Protein AF-A0A2V6SBT0-F1 (afdb_monomer_lite)

pLDDT: mean 94.77, std 6.68, range [43.19, 98.88]

Structure (mmCIF, N/CA/C/O backbone):
data_AF-A0A2V6SBT0-F1
#
_entry.id   AF-A0A2V6SBT0-F1
#
loop_
_atom_site.group_PDB
_atom_site.id
_atom_site.type_symbol
_atom_site.label_atom_id
_atom_site.label_alt_id
_atom_site.label_comp_id
_atom_site.label_asym_id
_atom_site.label_entity_id
_atom_site.label_seq_id
_atom_site.pdbx_PDB_ins_code
_atom_site.Cartn_x
_atom_site.Cartn_y
_atom_site.Cartn_z
_atom_site.occupancy
_atom_site.B_iso_or_equiv
_atom_site.auth_seq_id
_atom_site.auth_comp_id
_atom_site.auth_asym_id
_atom_site.auth_atom_id
_atom_site.pdbx_PDB_model_num
ATOM 1 N N . MET A 1 1 ? -19.010 -22.760 -4.864 1.00 43.19 1 MET A N 1
ATOM 2 C CA . MET A 1 1 ? -19.568 -21.396 -4.758 1.00 43.19 1 MET A CA 1
ATOM 3 C C . MET A 1 1 ? -18.761 -20.687 -3.692 1.00 43.19 1 MET A C 1
ATOM 5 O O . MET A 1 1 ? -18.845 -21.101 -2.544 1.00 43.19 1 MET A O 1
ATOM 9 N N . SER A 1 2 ? -17.907 -19.737 -4.076 1.00 51.69 2 SER A N 1
ATOM 10 C CA . SER A 1 2 ? -17.177 -18.918 -3.102 1.00 51.69 2 SER A CA 1
ATOM 11 C C . SER A 1 2 ? -18.203 -18.132 -2.286 1.00 51.69 2 SER A C 1
ATOM 13 O O . SER A 1 2 ? -19.073 -17.470 -2.852 1.00 51.69 2 SER A O 1
ATOM 15 N N . THR A 1 3 ? -18.186 -18.293 -0.968 1.00 64.69 3 THR A N 1
ATOM 16 C CA . THR A 1 3 ? -19.027 -17.513 -0.061 1.00 64.69 3 THR A CA 1
ATOM 17 C C . THR A 1 3 ? -18.569 -16.064 -0.119 1.00 64.69 3 THR A C 1
ATOM 19 O O . THR A 1 3 ? -17.406 -15.788 0.161 1.00 64.69 3 THR A O 1
ATOM 22 N N . ALA A 1 4 ? -19.469 -15.148 -0.485 1.00 82.62 4 ALA A N 1
ATOM 23 C CA . ALA A 1 4 ? -19.164 -13.723 -0.552 1.00 82.62 4 ALA A CA 1
ATOM 24 C C . ALA A 1 4 ? -18.518 -13.243 0.758 1.00 82.62 4 ALA A C 1
ATOM 26 O O . ALA A 1 4 ? -19.099 -13.403 1.837 1.00 82.62 4 ALA A O 1
ATOM 27 N N . GLY A 1 5 ? -17.339 -12.632 0.652 1.00 86.62 5 GLY A N 1
ATOM 28 C CA . GLY A 1 5 ? -16.583 -12.105 1.778 1.00 86.62 5 GLY A CA 1
ATOM 29 C C . GLY A 1 5 ? -17.337 -11.007 2.537 1.00 86.62 5 GLY A C 1
ATOM 30 O O . GLY A 1 5 ? -18.391 -10.524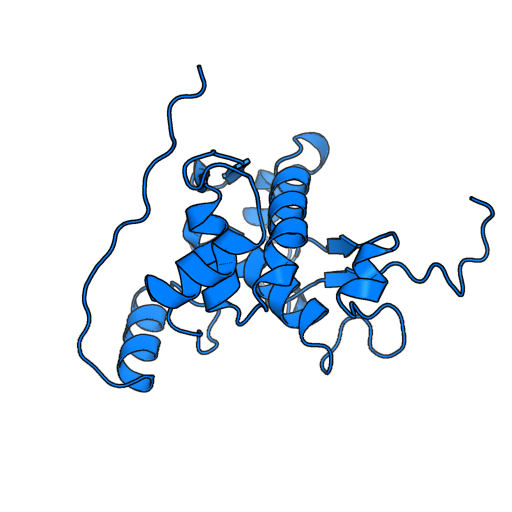 2.101 1.00 86.62 5 GLY A O 1
ATOM 31 N N . PRO A 1 6 ? -16.842 -10.604 3.710 1.00 89.00 6 PRO A N 1
ATOM 32 C CA . PRO A 1 6 ? -17.487 -9.617 4.558 1.00 89.00 6 PRO A CA 1
ATOM 33 C C . PRO A 1 6 ? -17.438 -8.230 3.918 1.00 89.00 6 PRO A C 1
ATOM 35 O O . PRO A 1 6 ? -16.379 -7.756 3.508 1.00 89.00 6 PRO A O 1
ATOM 38 N N . ALA A 1 7 ? -18.581 -7.546 3.923 1.00 89.75 7 ALA A N 1
ATOM 39 C CA . ALA A 1 7 ? -18.643 -6.138 3.550 1.00 89.75 7 ALA A CA 1
ATOM 40 C C . ALA A 1 7 ? -17.803 -5.274 4.508 1.00 89.75 7 ALA A C 1
ATOM 42 O O . ALA A 1 7 ? -17.621 -5.601 5.694 1.00 89.75 7 ALA A O 1
ATOM 43 N N . ALA A 1 8 ? -17.294 -4.155 4.004 1.00 91.50 8 ALA A N 1
ATOM 44 C CA . ALA A 1 8 ? -16.695 -3.129 4.837 1.00 91.50 8 ALA A CA 1
ATOM 45 C C . ALA A 1 8 ? -17.749 -2.499 5.764 1.00 91.50 8 ALA A C 1
ATOM 47 O O . ALA A 1 8 ? -18.909 -2.305 5.404 1.00 91.50 8 ALA A O 1
ATOM 48 N N . LYS A 1 9 ? -17.346 -2.176 6.998 1.00 91.62 9 LYS A N 1
ATOM 49 C CA . LYS A 1 9 ? -18.221 -1.451 7.926 1.00 91.62 9 LYS A CA 1
ATOM 50 C C . LYS A 1 9 ? -18.257 0.016 7.521 1.00 91.62 9 LYS A C 1
ATOM 52 O O . LYS A 1 9 ? -17.216 0.669 7.523 1.00 91.62 9 LYS A O 1
ATOM 57 N N . THR A 1 10 ? -19.446 0.536 7.252 1.00 92.06 10 THR A N 1
ATOM 58 C CA . THR A 1 10 ? -19.658 1.959 6.992 1.00 92.06 10 THR A CA 1
ATOM 59 C C . THR A 1 10 ? -20.005 2.692 8.284 1.00 92.06 10 THR A C 1
ATOM 61 O O . THR A 1 10 ? -20.584 2.134 9.220 1.00 92.06 10 THR A O 1
ATOM 64 N N . PHE A 1 11 ? -19.617 3.959 8.364 1.00 92.06 11 PHE A N 1
ATOM 65 C CA . PHE A 1 11 ? -20.027 4.857 9.435 1.00 92.06 11 PHE A CA 1
ATOM 66 C C . PHE A 1 11 ? -20.095 6.280 8.893 1.00 92.06 11 PHE A C 1
ATOM 68 O O . PHE A 1 11 ? -19.333 6.654 8.003 1.00 92.06 11 PHE A O 1
ATOM 75 N N . ARG A 1 12 ? -21.006 7.083 9.442 1.00 91.31 12 ARG A N 1
ATOM 76 C CA . ARG A 1 12 ? -21.129 8.496 9.093 1.00 91.31 12 ARG A CA 1
ATOM 77 C C . ARG A 1 12 ? -20.314 9.333 10.067 1.00 91.31 12 ARG A C 1
ATOM 79 O O . ARG A 1 12 ? -20.405 9.139 11.278 1.00 91.31 12 ARG A O 1
ATOM 86 N N . LEU A 1 13 ? -19.546 10.269 9.529 1.00 88.31 13 LEU A N 1
ATOM 87 C CA . LEU A 1 13 ? -18.867 11.294 10.303 1.00 88.31 13 LEU A CA 1
ATOM 88 C C . LEU A 1 13 ? -19.146 12.642 9.652 1.00 88.31 13 LEU A C 1
ATOM 90 O O . LEU A 1 13 ? -18.791 12.850 8.494 1.00 88.31 13 LEU A O 1
ATOM 94 N N . ASP A 1 14 ? -19.757 13.551 10.401 1.00 86.19 14 ASP A N 1
ATOM 95 C CA . ASP A 1 14 ? -19.891 14.939 9.983 1.00 86.19 14 ASP A CA 1
ATOM 96 C C . ASP A 1 14 ? -18.669 15.713 10.512 1.00 86.19 14 ASP A C 1
ATOM 98 O O . ASP A 1 14 ? -18.333 15.639 11.696 1.00 86.19 14 ASP A O 1
ATOM 102 N N . GLY A 1 15 ? -17.951 16.422 9.640 1.00 86.81 15 GLY A N 1
ATOM 103 C CA . GLY A 1 15 ? -16.745 17.148 10.033 1.00 86.81 15 GLY A CA 1
ATOM 104 C C . GLY A 1 15 ? -15.916 17.640 8.853 1.00 86.81 15 GLY A C 1
ATOM 105 O O . GLY A 1 15 ? -16.169 17.301 7.699 1.00 86.81 15 GLY A O 1
ATOM 106 N N . SER A 1 16 ? -14.905 18.458 9.144 1.00 94.75 16 SER A N 1
ATOM 107 C CA . SER A 1 16 ? -13.940 18.901 8.136 1.00 94.75 16 SER A CA 1
ATOM 108 C C . SER A 1 16 ? -12.983 17.770 7.740 1.00 94.75 16 SER A C 1
ATOM 110 O O . SER A 1 16 ? -12.810 16.794 8.473 1.00 94.75 16 SER A O 1
ATOM 112 N N . TYR A 1 17 ? -12.278 17.939 6.618 1.00 94.31 17 TYR A N 1
ATOM 113 C CA . TYR A 1 17 ? -11.185 17.048 6.206 1.00 94.31 17 TYR A CA 1
ATOM 114 C C . TYR A 1 17 ? -10.173 16.788 7.338 1.00 94.31 17 TYR A C 1
ATOM 116 O O . TYR A 1 17 ? -9.739 15.655 7.552 1.00 94.31 17 TYR A O 1
ATOM 124 N N . THR A 1 18 ? -9.842 17.827 8.111 1.00 96.12 18 THR A N 1
ATOM 125 C CA . THR A 1 18 ? -8.946 17.733 9.270 1.00 96.12 18 THR A CA 1
ATOM 126 C C . THR A 1 18 ? -9.538 16.876 10.388 1.00 96.12 18 THR A C 1
ATOM 128 O O . THR A 1 18 ? -8.819 16.078 10.98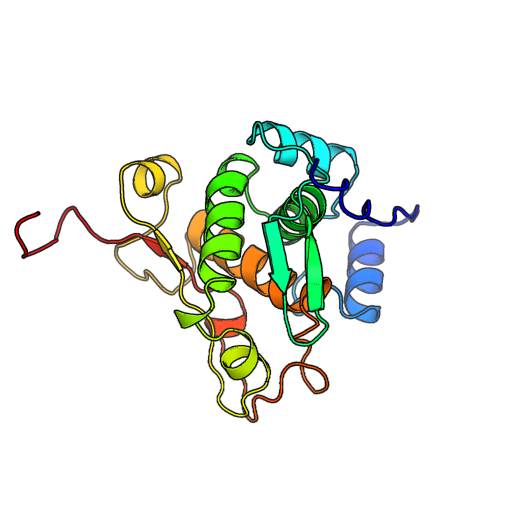4 1.00 96.12 18 THR A O 1
ATOM 131 N N . ALA A 1 19 ? -10.841 17.001 10.667 1.00 95.69 19 ALA A N 1
ATOM 132 C CA . ALA A 1 19 ? -11.512 16.199 11.691 1.00 95.69 19 ALA A CA 1
ATOM 133 C C . ALA A 1 19 ? -11.566 14.710 11.308 1.00 95.69 19 ALA A C 1
ATOM 135 O O . ALA A 1 19 ? -11.289 13.856 12.149 1.00 95.69 19 ALA A O 1
ATOM 136 N N . ILE A 1 20 ? -11.842 14.403 10.034 1.00 95.38 20 ILE A N 1
ATOM 137 C CA . ILE A 1 20 ? -11.797 13.028 9.510 1.00 95.38 20 ILE A CA 1
ATOM 138 C C . ILE A 1 20 ? -10.392 12.444 9.689 1.00 95.38 20 ILE A C 1
ATOM 140 O O . ILE A 1 20 ? -10.235 11.359 10.244 1.00 95.38 20 ILE A O 1
ATOM 144 N N . ASN A 1 21 ? -9.361 13.180 9.269 1.00 97.12 21 ASN A N 1
ATOM 145 C CA . ASN A 1 21 ? -7.979 12.723 9.379 1.00 97.12 21 ASN A CA 1
ATOM 146 C C . ASN A 1 21 ? -7.541 12.501 10.829 1.00 97.12 21 ASN A C 1
ATOM 148 O O . ASN A 1 21 ? -6.915 11.484 11.118 1.00 97.12 21 ASN A O 1
ATOM 152 N N . ARG A 1 22 ? -7.919 13.399 11.748 1.00 96.44 22 ARG A N 1
ATOM 153 C CA . ARG A 1 22 ? -7.669 13.216 13.182 1.00 96.44 22 ARG A CA 1
ATOM 154 C C . ARG A 1 22 ? -8.290 11.912 13.688 1.00 96.44 22 ARG A C 1
ATOM 156 O O . ARG A 1 22 ? -7.587 11.129 14.313 1.00 96.44 22 ARG A O 1
ATOM 163 N N . LEU A 1 23 ? -9.559 11.641 13.370 1.00 95.75 23 LEU A N 1
ATOM 164 C CA . LEU A 1 23 ? -10.221 10.404 13.798 1.00 95.75 23 LEU A CA 1
ATOM 165 C C . LEU A 1 23 ? -9.500 9.153 13.273 1.00 95.75 23 LEU A C 1
ATOM 167 O O . LEU A 1 23 ? -9.307 8.191 14.012 1.00 95.75 23 LEU A O 1
ATOM 171 N N . TYR A 1 24 ? -9.123 9.145 11.993 1.00 96.12 24 TYR A N 1
ATOM 172 C CA . TYR A 1 24 ? -8.439 7.999 11.390 1.00 96.12 24 TYR A CA 1
ATOM 173 C C . TYR A 1 24 ? -7.055 7.769 12.012 1.00 96.12 24 TYR A C 1
ATOM 175 O O . TYR A 1 24 ? -6.683 6.621 12.246 1.00 96.12 24 TYR A O 1
ATOM 183 N N . GLN A 1 25 ? -6.324 8.840 12.333 1.00 96.31 25 GLN A N 1
ATOM 184 C CA . GLN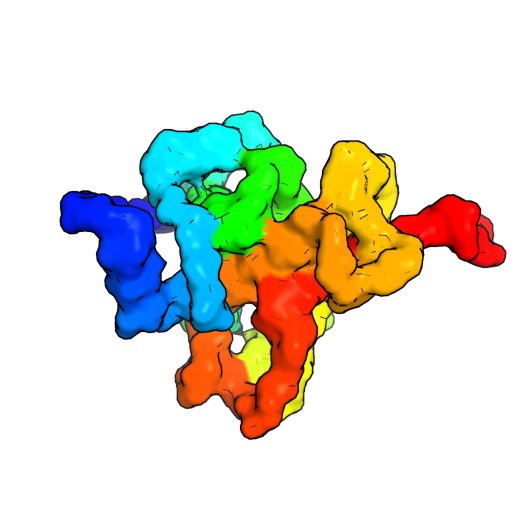 A 1 25 ? -5.053 8.755 13.056 1.00 96.31 25 GLN A CA 1
ATOM 185 C C . GLN A 1 25 ? -5.245 8.214 14.478 1.00 96.31 25 GLN A C 1
ATOM 187 O O . GLN A 1 25 ? -4.552 7.280 14.869 1.00 96.31 25 GLN A O 1
ATOM 192 N N . GLU A 1 26 ? -6.220 8.735 15.231 1.00 95.69 26 GLU A N 1
ATOM 193 C CA . GLU A 1 26 ? -6.538 8.279 16.595 1.00 95.69 26 GLU A CA 1
ATOM 194 C C . GLU A 1 26 ? -6.940 6.797 16.641 1.00 95.69 26 GLU A C 1
ATOM 196 O O . GLU A 1 26 ? -6.658 6.103 17.616 1.00 95.69 26 GLU A O 1
ATOM 201 N N . ARG A 1 27 ? -7.563 6.286 15.572 1.00 94.12 27 ARG A N 1
ATOM 202 C CA . ARG A 1 27 ? -7.908 4.863 15.429 1.00 94.12 27 ARG A CA 1
ATOM 203 C C . ARG A 1 27 ? -6.769 3.988 14.902 1.00 94.12 27 ARG A C 1
ATOM 205 O O . ARG A 1 27 ? -6.948 2.775 14.808 1.00 94.12 27 ARG A O 1
ATOM 212 N N . GLY A 1 28 ? -5.623 4.575 14.559 1.00 94.88 28 GLY A N 1
ATOM 213 C CA . GLY A 1 28 ? -4.482 3.856 13.995 1.00 94.88 28 GLY A CA 1
ATOM 214 C C . GLY A 1 28 ? -4.733 3.326 12.581 1.00 94.88 28 GLY A C 1
ATOM 215 O O . GLY A 1 28 ? -4.144 2.323 12.197 1.00 94.88 28 GLY A O 1
ATOM 216 N N . TRP A 1 29 ? -5.624 3.962 11.815 1.00 96.06 29 TRP A N 1
ATOM 217 C CA . TRP A 1 29 ? -5.982 3.551 10.449 1.00 96.06 29 TRP A CA 1
ATOM 218 C C . TRP A 1 29 ? -5.154 4.241 9.364 1.00 96.06 29 TRP A C 1
ATOM 220 O O . TRP A 1 29 ? -5.441 4.106 8.173 1.00 96.06 29 TRP A O 1
ATOM 230 N N . THR A 1 30 ? -4.141 5.008 9.763 1.00 96.44 30 THR A N 1
ATOM 231 C CA . THR A 1 30 ? -3.214 5.673 8.849 1.00 96.44 30 THR A CA 1
ATOM 232 C C . THR A 1 30 ? -1.776 5.321 9.196 1.00 96.44 30 THR A C 1
ATOM 234 O O . THR A 1 30 ? -1.451 4.893 10.301 1.00 96.44 30 THR A O 1
ATOM 237 N N . ASP A 1 31 ? -0.903 5.557 8.234 1.00 95.00 31 ASP A N 1
ATOM 238 C CA . ASP A 1 31 ? 0.552 5.450 8.296 1.00 95.00 31 ASP A CA 1
ATOM 239 C C . ASP A 1 31 ? 1.219 6.711 8.883 1.00 95.00 31 ASP A C 1
ATOM 241 O O . ASP A 1 31 ? 2.388 6.986 8.626 1.00 95.00 31 ASP A O 1
ATOM 245 N N . GLY A 1 32 ? 0.470 7.515 9.644 1.00 95.00 32 GLY A N 1
ATOM 246 C CA . GLY A 1 32 ? 0.914 8.812 10.166 1.00 95.00 32 GLY A CA 1
ATOM 247 C C . GLY A 1 32 ? 0.751 9.975 9.180 1.00 95.00 32 GLY A C 1
ATOM 248 O O . GLY A 1 32 ? 0.806 11.133 9.590 1.00 95.00 32 GLY A O 1
ATOM 249 N N . LEU A 1 33 ? 0.475 9.697 7.903 1.00 96.38 33 LEU A N 1
ATOM 250 C CA . LEU A 1 33 ? 0.133 10.710 6.907 1.00 96.38 33 LEU A CA 1
ATOM 251 C C . LEU A 1 33 ? -1.389 10.946 6.844 1.00 96.38 33 LEU A C 1
ATOM 253 O O . LEU A 1 33 ? -2.176 10.076 7.239 1.00 96.38 33 LEU A O 1
ATOM 257 N N . PRO A 1 34 ? -1.838 12.103 6.319 1.00 97.88 34 PRO A N 1
ATOM 258 C CA . PRO A 1 34 ? -3.235 12.298 5.962 1.00 97.88 34 PRO A CA 1
ATOM 259 C C . PRO A 1 34 ? -3.694 11.303 4.891 1.00 97.88 34 PRO A C 1
ATOM 261 O O . PRO A 1 34 ? -2.927 10.913 4.006 1.00 97.88 34 PRO A O 1
ATOM 264 N N . ILE A 1 35 ? -4.959 10.919 4.950 1.00 98.12 35 ILE A N 1
ATOM 265 C CA . ILE A 1 35 ? -5.631 10.075 3.967 1.00 98.12 35 ILE A CA 1
ATOM 266 C C . ILE A 1 35 ? -6.586 10.897 3.104 1.00 98.12 35 ILE A C 1
ATOM 268 O O . ILE A 1 35 ? -7.121 11.922 3.538 1.00 98.12 35 ILE A O 1
ATOM 272 N N . VAL A 1 36 ? -6.869 10.391 1.905 1.00 98.00 36 VAL A N 1
ATOM 273 C CA . VAL A 1 36 ? -8.087 10.776 1.185 1.00 98.00 36 VAL A CA 1
ATOM 274 C C . VAL A 1 36 ? -9.253 9.996 1.808 1.00 98.00 36 VAL A C 1
ATOM 276 O O . VAL A 1 36 ? -9.184 8.768 1.860 1.00 98.00 36 VAL A O 1
ATOM 279 N N . PRO A 1 37 ? -10.311 10.655 2.319 1.00 97.00 37 PRO A N 1
ATOM 280 C CA . PRO A 1 37 ? -11.438 9.959 2.931 1.00 97.00 37 PRO A CA 1
ATOM 281 C C . PRO A 1 37 ? -12.054 8.922 1.977 1.00 97.00 37 PRO A C 1
ATOM 283 O O . PRO A 1 37 ? -12.460 9.299 0.875 1.00 97.00 37 PRO A O 1
ATOM 286 N N . PRO A 1 38 ? -12.158 7.640 2.376 1.00 97.19 38 PRO A N 1
ATOM 287 C CA . PRO A 1 38 ? -12.742 6.596 1.542 1.00 97.19 38 PRO A CA 1
ATOM 288 C C . PRO A 1 38 ? -14.271 6.674 1.591 1.00 97.19 38 PRO A C 1
ATOM 290 O O . PRO A 1 38 ? -14.931 5.864 2.236 1.00 97.19 38 PRO A O 1
ATOM 293 N N . THR A 1 39 ? -14.841 7.702 0.962 1.00 96.88 39 THR A N 1
ATOM 294 C CA . THR A 1 39 ? -16.296 7.849 0.836 1.00 96.88 39 THR A CA 1
ATOM 295 C C . THR A 1 39 ? -16.871 6.777 -0.088 1.00 96.88 39 THR A C 1
ATOM 297 O O . THR A 1 39 ? -16.185 6.292 -0.988 1.00 96.88 39 THR A O 1
ATOM 300 N N . ASP A 1 40 ? -18.158 6.463 0.070 1.00 96.19 40 ASP A N 1
ATOM 301 C CA . ASP A 1 40 ? -18.862 5.502 -0.792 1.00 96.19 40 ASP A CA 1
ATOM 302 C C . ASP A 1 40 ? -18.759 5.861 -2.283 1.00 96.19 40 ASP A C 1
ATOM 304 O O . ASP A 1 40 ? -18.756 4.993 -3.149 1.00 96.19 40 ASP A O 1
ATOM 308 N N . GLU A 1 41 ? -18.692 7.150 -2.615 1.00 97.44 41 GLU A N 1
ATOM 309 C CA . GLU A 1 41 ? -18.477 7.613 -3.986 1.00 97.44 41 GLU A CA 1
ATOM 310 C C . GLU A 1 41 ? -17.055 7.320 -4.473 1.00 97.44 41 GLU A C 1
ATOM 312 O O . GLU A 1 41 ? -16.895 6.685 -5.511 1.00 97.44 41 GLU A O 1
ATOM 317 N N . ALA A 1 42 ? -16.030 7.701 -3.706 1.00 98.19 42 ALA A N 1
ATOM 318 C CA . ALA A 1 42 ? -14.638 7.480 -4.094 1.00 98.19 42 ALA A CA 1
ATOM 319 C C . ALA A 1 42 ? -14.300 5.984 -4.213 1.00 98.19 42 ALA A C 1
ATOM 321 O O . ALA A 1 42 ? -13.597 5.575 -5.137 1.00 98.19 42 ALA A O 1
ATOM 322 N N . VAL A 1 43 ? -14.833 5.157 -3.308 1.00 98.56 43 VAL A N 1
ATOM 323 C CA . VAL A 1 43 ? -14.658 3.699 -3.351 1.00 98.56 43 VAL A CA 1
ATOM 324 C C . VAL A 1 43 ? -15.374 3.105 -4.563 1.00 98.56 43 VAL A C 1
ATOM 326 O O . VAL A 1 43 ? -14.776 2.295 -5.266 1.00 98.56 43 VAL A O 1
ATOM 329 N N . ARG A 1 44 ? -16.608 3.534 -4.869 1.00 98.25 44 ARG A N 1
ATOM 330 C CA . ARG A 1 44 ? -17.316 3.084 -6.080 1.00 98.25 44 ARG A CA 1
ATOM 331 C C . ARG A 1 44 ? -16.571 3.457 -7.356 1.00 98.25 44 ARG A C 1
ATOM 333 O O . ARG A 1 44 ? -16.447 2.605 -8.226 1.00 98.25 44 ARG A O 1
ATOM 340 N N . GLU A 1 45 ? -16.046 4.676 -7.464 1.00 98.56 45 GLU A N 1
ATOM 341 C CA . GLU A 1 45 ? -15.241 5.077 -8.626 1.00 98.56 45 GLU A CA 1
ATOM 342 C C . GLU A 1 45 ? -13.967 4.238 -8.760 1.00 98.56 45 GLU A C 1
ATOM 344 O O . GLU A 1 45 ? -13.614 3.828 -9.863 1.00 98.56 45 GLU A O 1
ATOM 349 N N . CYS A 1 46 ? -13.309 3.916 -7.643 1.00 98.62 46 CYS A N 1
ATOM 350 C CA . CYS A 1 46 ? -12.161 3.014 -7.642 1.00 98.62 46 CYS A CA 1
ATOM 351 C C . CYS A 1 46 ? -12.540 1.611 -8.142 1.00 98.62 46 CYS A C 1
ATOM 353 O O . CYS A 1 46 ? -11.871 1.068 -9.017 1.00 98.62 46 CYS A O 1
ATOM 355 N N . LEU A 1 47 ? -13.656 1.060 -7.656 1.00 98.62 47 LEU A N 1
ATOM 356 C CA . LEU A 1 47 ? -14.145 -0.272 -8.027 1.00 98.62 47 LEU A CA 1
ATOM 357 C C . LEU A 1 47 ? -14.537 -0.405 -9.505 1.00 98.62 47 LEU A C 1
ATOM 359 O O . LEU A 1 47 ? -14.544 -1.516 -10.018 1.00 98.62 47 LEU A O 1
ATOM 363 N N . ARG A 1 48 ? -14.806 0.693 -10.222 1.00 98.44 48 ARG A N 1
ATOM 364 C CA . ARG A 1 48 ? -15.094 0.652 -11.670 1.00 98.44 48 ARG A CA 1
ATOM 365 C C . ARG A 1 48 ? -13.906 0.208 -12.529 1.00 98.44 48 ARG A C 1
ATOM 367 O O . ARG A 1 48 ? -14.098 -0.064 -13.708 1.00 98.44 48 ARG A O 1
ATOM 374 N N . TRP A 1 49 ? -12.701 0.155 -11.962 1.00 98.38 49 TRP A N 1
ATOM 375 C CA . TRP A 1 49 ? -11.482 -0.282 -12.651 1.00 98.38 49 TRP A CA 1
ATOM 376 C C . TRP A 1 49 ? -11.195 -1.777 -12.502 1.00 98.38 49 TRP A C 1
ATOM 378 O O . TRP A 1 49 ? -10.096 -2.228 -12.809 1.00 98.38 49 TRP A O 1
ATOM 388 N N . THR A 1 50 ? -12.163 -2.562 -12.034 1.00 98.00 50 THR A N 1
ATOM 389 C CA . THR A 1 50 ? -12.074 -4.020 -12.012 1.00 98.00 50 THR A CA 1
ATOM 390 C C . THR A 1 50 ? -13.437 -4.644 -12.291 1.00 98.00 50 THR A C 1
ATOM 392 O O . THR A 1 50 ? -14.461 -4.123 -11.861 1.00 98.00 50 THR A O 1
ATOM 395 N N . ASP A 1 51 ? -13.440 -5.783 -12.980 1.00 97.31 51 ASP A N 1
ATOM 396 C CA . ASP A 1 51 ? -14.644 -6.598 -13.186 1.00 97.31 51 ASP A CA 1
ATOM 397 C C . ASP A 1 51 ? -14.867 -7.615 -12.050 1.00 97.31 51 ASP A C 1
ATOM 399 O O . ASP A 1 51 ? -15.822 -8.393 -12.079 1.00 97.31 51 ASP A O 1
ATOM 403 N N . ARG A 1 52 ? -13.973 -7.647 -11.049 1.00 97.81 52 ARG A N 1
ATOM 404 C CA . ARG A 1 52 ? -14.068 -8.566 -9.908 1.00 97.81 52 ARG A CA 1
ATOM 405 C C . ARG A 1 52 ? -15.190 -8.164 -8.958 1.00 97.81 52 ARG A C 1
ATOM 407 O O . ARG A 1 52 ? -15.473 -6.982 -8.759 1.00 97.81 52 ARG A O 1
ATOM 414 N N . ASP A 1 53 ? -15.805 -9.162 -8.326 1.00 97.38 53 ASP A N 1
ATOM 415 C CA . ASP A 1 53 ? -16.861 -8.930 -7.340 1.00 97.38 53 ASP A CA 1
ATOM 416 C C . ASP A 1 53 ? -16.285 -8.200 -6.117 1.00 97.38 53 ASP A C 1
ATOM 418 O O . ASP A 1 53 ? -15.251 -8.586 -5.573 1.00 97.38 53 ASP A O 1
ATOM 422 N N . SER A 1 54 ? -16.956 -7.145 -5.647 1.00 97.56 54 SER A N 1
ATOM 423 C CA . SER A 1 54 ? -16.450 -6.325 -4.536 1.00 97.56 54 SER A CA 1
ATOM 424 C C . SER A 1 54 ? -16.289 -7.113 -3.227 1.00 97.56 54 SER A C 1
ATOM 426 O O . SER A 1 54 ? -15.487 -6.740 -2.365 1.00 97.56 54 SER A O 1
ATOM 428 N N . ARG A 1 55 ? -17.015 -8.225 -3.079 1.00 97.50 55 ARG A N 1
ATOM 429 C CA . ARG A 1 55 ? -16.961 -9.142 -1.938 1.00 97.50 55 ARG A CA 1
ATOM 430 C C . ARG A 1 55 ? -16.079 -10.359 -2.198 1.00 97.50 55 ARG A C 1
ATOM 432 O O . ARG A 1 55 ? -15.971 -11.207 -1.312 1.00 97.50 55 ARG A O 1
ATOM 439 N N . GLU A 1 56 ? -15.440 -10.467 -3.357 1.00 98.00 56 GLU A N 1
ATOM 440 C CA . GLU A 1 56 ? -14.425 -11.487 -3.592 1.00 98.00 56 GLU A CA 1
ATOM 441 C C . GLU A 1 56 ? -13.276 -11.304 -2.594 1.00 98.00 56 GLU A C 1
ATOM 443 O O . GLU A 1 56 ? -12.720 -10.211 -2.477 1.00 98.00 56 GLU A O 1
ATOM 448 N N . VAL A 1 57 ? -12.938 -12.367 -1.857 1.00 98.38 57 VAL A N 1
ATOM 449 C CA . VAL A 1 57 ? -11.762 -12.405 -0.979 1.00 98.38 57 VAL A CA 1
ATOM 450 C C . VAL A 1 57 ? -10.550 -12.740 -1.837 1.00 98.38 57 VAL A C 1
ATOM 452 O O . VAL A 1 57 ? -10.412 -13.869 -2.294 1.00 98.38 57 VAL A O 1
ATOM 455 N N . VAL A 1 58 ? -9.681 -11.753 -2.034 1.00 98.25 58 VAL A N 1
ATOM 456 C CA . VAL A 1 58 ? -8.445 -11.888 -2.814 1.00 98.25 58 VAL A CA 1
ATOM 457 C C . VAL A 1 58 ? -7.379 -12.630 -2.007 1.00 98.25 58 VAL A C 1
ATOM 459 O O . VAL A 1 58 ? -6.665 -13.471 -2.538 1.00 98.25 58 VAL A O 1
ATOM 462 N N . ALA A 1 59 ? -7.286 -12.336 -0.708 1.00 97.62 59 ALA A N 1
ATOM 463 C CA . ALA A 1 59 ? -6.310 -12.945 0.188 1.00 97.62 59 ALA A CA 1
ATOM 464 C C . ALA A 1 59 ? -6.767 -12.909 1.651 1.00 97.62 59 ALA A C 1
ATOM 466 O O . ALA A 1 59 ? -7.622 -12.106 2.031 1.00 97.62 59 ALA A O 1
ATOM 467 N N . VAL A 1 60 ? -6.135 -13.726 2.494 1.00 97.44 60 VAL A N 1
ATOM 468 C CA . VAL A 1 60 ? -6.205 -13.615 3.956 1.00 97.44 60 VAL A CA 1
ATOM 469 C C . VAL A 1 60 ? -4.841 -13.158 4.456 1.00 97.44 60 VAL A C 1
ATOM 471 O O . VAL A 1 60 ? -3.849 -13.861 4.301 1.00 97.44 60 VAL A O 1
ATOM 474 N N . LEU A 1 61 ? -4.781 -11.951 5.015 1.00 97.00 61 LEU A N 1
ATOM 475 C CA . LEU A 1 61 ? -3.524 -11.295 5.352 1.00 97.00 61 LEU A CA 1
ATOM 476 C C . LEU A 1 61 ? -3.165 -11.501 6.836 1.00 97.00 61 LEU A C 1
ATOM 478 O O . LEU A 1 61 ? -3.957 -11.121 7.711 1.00 97.00 61 LEU A O 1
ATOM 482 N N . PRO A 1 62 ? -1.978 -12.052 7.152 1.00 95.38 62 PRO A N 1
ATOM 483 C CA . PRO A 1 62 ? -1.455 -12.107 8.515 1.00 95.38 62 PRO A CA 1
ATOM 484 C C . PRO A 1 62 ? -1.082 -10.705 9.038 1.00 95.38 62 PRO A C 1
ATOM 486 O O . PRO A 1 62 ? -1.073 -9.745 8.264 1.00 95.38 62 PRO A O 1
ATOM 489 N N . PRO A 1 63 ? -0.752 -10.557 10.336 1.00 93.00 63 PRO A N 1
ATOM 490 C CA . PRO A 1 63 ? -0.891 -11.561 11.403 1.00 93.00 63 PRO A CA 1
ATOM 491 C C . PRO A 1 63 ? -2.335 -11.752 11.899 1.00 93.00 63 PRO A C 1
ATOM 493 O O . PRO A 1 63 ? -2.647 -12.762 12.525 1.00 93.00 63 PRO A O 1
ATOM 496 N N . ARG A 1 64 ? -3.249 -10.812 11.624 1.00 94.69 64 ARG A N 1
ATOM 497 C CA . ARG A 1 64 ? -4.645 -10.860 12.101 1.00 94.69 64 ARG A CA 1
ATOM 498 C C . ARG A 1 64 ? -5.529 -11.828 11.309 1.00 94.69 64 ARG A C 1
ATOM 500 O O . ARG A 1 64 ? -6.686 -12.007 11.672 1.00 94.69 64 ARG A O 1
ATOM 507 N N . GLN A 1 65 ? -5.010 -12.425 10.238 1.00 95.62 65 GLN A N 1
ATOM 508 C CA . GLN A 1 65 ? -5.776 -13.275 9.322 1.00 95.62 65 GLN A CA 1
ATOM 509 C C . GLN A 1 65 ? -7.003 -12.531 8.771 1.00 95.62 65 GLN A C 1
ATOM 511 O O . GLN A 1 65 ? -8.130 -13.022 8.771 1.00 95.62 65 GLN A O 1
ATOM 516 N N . GLY A 1 66 ? -6.789 -11.276 8.367 1.00 96.69 66 GLY A N 1
ATOM 517 C CA . GLY A 1 66 ? -7.844 -10.417 7.850 1.00 96.69 66 GLY A CA 1
ATOM 518 C C . GLY A 1 66 ? -8.135 -10.708 6.384 1.00 96.69 66 GLY A C 1
ATOM 519 O O . GLY A 1 66 ? -7.232 -10.679 5.556 1.00 96.69 66 GLY A O 1
ATOM 520 N N . GLU A 1 67 ? -9.401 -10.921 6.044 1.00 97.94 67 GLU A N 1
ATOM 521 C CA . GLU A 1 67 ? -9.826 -11.110 4.654 1.00 97.94 67 GLU A CA 1
ATOM 522 C C . GLU A 1 67 ? -9.724 -9.793 3.867 1.00 97.94 67 GLU A C 1
ATOM 524 O O . GLU A 1 67 ? -10.428 -8.815 4.154 1.00 97.94 67 GLU A O 1
ATOM 529 N N . ALA A 1 68 ? -8.847 -9.760 2.870 1.00 98.25 68 ALA A N 1
ATOM 530 C CA . ALA A 1 68 ? -8.702 -8.677 1.912 1.00 98.25 68 ALA A CA 1
ATOM 531 C C . ALA A 1 68 ? -9.697 -8.884 0.767 1.00 98.25 68 ALA A C 1
ATOM 533 O O . ALA A 1 68 ? -9.400 -9.547 -0.225 1.00 98.25 68 ALA A O 1
ATOM 534 N N . THR A 1 69 ? -10.903 -8.336 0.922 1.00 98.69 69 THR A N 1
ATOM 535 C CA . THR A 1 69 ? -11.862 -8.268 -0.184 1.00 98.69 69 THR A CA 1
ATOM 536 C C . THR A 1 69 ? -11.475 -7.184 -1.185 1.00 98.69 69 THR A C 1
ATOM 538 O O . THR A 1 69 ? -10.799 -6.221 -0.814 1.00 98.69 69 THR A O 1
ATOM 541 N N . VAL A 1 70 ? -11.951 -7.284 -2.428 1.00 98.69 70 VAL A N 1
ATOM 542 C CA . VAL A 1 70 ? -11.762 -6.237 -3.452 1.00 98.69 70 VAL A CA 1
ATOM 543 C C . VAL A 1 70 ? -12.225 -4.861 -2.942 1.00 98.69 70 VAL A C 1
ATOM 545 O O . VAL A 1 70 ? -11.507 -3.874 -3.096 1.00 98.69 70 VAL A O 1
ATOM 548 N N . GLU A 1 71 ? -13.356 -4.785 -2.231 1.00 98.56 71 GLU A N 1
ATOM 549 C CA . GLU A 1 71 ? -13.833 -3.555 -1.578 1.00 98.56 71 GLU A CA 1
ATOM 550 C C . GLU A 1 71 ? -12.832 -3.004 -0.550 1.00 98.56 71 GLU A C 1
ATOM 552 O O . GLU A 1 71 ? -12.532 -1.809 -0.542 1.00 98.56 71 GLU A O 1
ATOM 557 N N . ARG A 1 72 ? -12.264 -3.860 0.310 1.00 98.69 72 ARG A N 1
ATOM 558 C CA . ARG A 1 72 ? -11.264 -3.435 1.305 1.00 98.69 72 ARG A CA 1
ATOM 559 C C . ARG A 1 72 ? -9.963 -2.982 0.650 1.00 98.69 72 ARG A C 1
ATOM 561 O O . ARG A 1 72 ? -9.330 -2.056 1.160 1.00 98.69 72 ARG A O 1
ATOM 568 N N . ILE A 1 73 ? -9.577 -3.596 -0.466 1.00 98.88 73 ILE A N 1
ATOM 569 C CA . ILE A 1 73 ? -8.433 -3.171 -1.279 1.00 98.88 73 ILE A CA 1
ATOM 570 C C . ILE A 1 73 ? -8.688 -1.775 -1.851 1.00 98.88 73 ILE A C 1
ATOM 572 O O . ILE A 1 73 ? -7.873 -0.877 -1.633 1.00 98.88 73 ILE A O 1
ATOM 576 N N . ALA A 1 74 ? -9.852 -1.549 -2.464 1.00 98.81 74 ALA A N 1
ATOM 577 C CA . ALA A 1 74 ? -10.242 -0.245 -2.998 1.00 98.81 74 ALA A CA 1
ATOM 578 C C . ALA A 1 74 ? -10.288 0.850 -1.916 1.00 98.81 74 ALA A C 1
ATOM 580 O O . ALA A 1 74 ? -9.766 1.941 -2.129 1.00 98.81 74 ALA A O 1
ATOM 581 N N . ILE A 1 75 ? -10.825 0.558 -0.726 1.00 98.81 75 ILE A N 1
ATOM 582 C CA . ILE A 1 75 ? -10.836 1.498 0.411 1.00 98.81 75 ILE A CA 1
ATOM 583 C C . ILE A 1 75 ? -9.419 1.972 0.756 1.00 98.81 75 ILE A C 1
ATOM 585 O O . ILE A 1 75 ? -9.181 3.173 0.880 1.00 98.81 75 ILE A O 1
ATOM 589 N N . ASN A 1 76 ? -8.463 1.048 0.883 1.00 98.81 76 ASN A N 1
ATOM 590 C CA . ASN A 1 76 ? -7.084 1.397 1.229 1.00 98.81 76 ASN A CA 1
ATOM 591 C C . ASN A 1 76 ? -6.346 2.088 0.069 1.00 98.81 76 ASN A C 1
ATOM 593 O O . ASN A 1 76 ? -5.530 2.977 0.315 1.00 98.81 76 ASN A O 1
ATOM 597 N N . ALA A 1 77 ? -6.666 1.742 -1.181 1.00 98.88 77 ALA A N 1
ATOM 598 C CA . ALA A 1 77 ? -6.168 2.444 -2.362 1.00 98.88 77 ALA A CA 1
ATOM 599 C C . ALA A 1 77 ? -6.630 3.910 -2.379 1.00 98.88 77 ALA A C 1
ATOM 601 O O . ALA A 1 77 ? -5.808 4.819 -2.532 1.00 98.88 77 ALA A O 1
ATOM 602 N N . VAL A 1 78 ? -7.921 4.155 -2.125 1.00 98.81 78 VAL A N 1
ATOM 603 C CA . VAL A 1 78 ? -8.464 5.511 -1.983 1.00 98.81 78 VAL A CA 1
ATOM 604 C C . VAL A 1 78 ? -7.756 6.236 -0.847 1.00 98.81 78 VAL A C 1
ATOM 606 O O . VAL A 1 78 ? -7.210 7.307 -1.085 1.00 98.81 78 VAL A O 1
ATOM 609 N N . MET A 1 79 ? -7.663 5.640 0.346 1.00 98.75 79 MET A N 1
ATOM 610 C CA . MET A 1 79 ? -6.975 6.244 1.497 1.00 98.75 79 MET A CA 1
ATOM 611 C C . MET A 1 79 ? -5.536 6.667 1.184 1.00 98.75 79 MET A C 1
ATOM 613 O O . MET A 1 79 ? -5.108 7.743 1.611 1.00 98.75 79 MET A O 1
ATOM 617 N N . ALA A 1 80 ? -4.809 5.860 0.407 1.00 98.69 80 ALA A N 1
ATOM 618 C CA . ALA A 1 80 ? -3.450 6.161 -0.032 1.00 98.69 80 ALA A CA 1
ATOM 619 C C . ALA A 1 80 ? -3.364 7.341 -1.016 1.00 98.69 80 ALA A C 1
ATOM 621 O O . ALA A 1 80 ? -2.285 7.914 -1.179 1.00 98.69 80 ALA A O 1
ATOM 622 N N . GLY A 1 81 ? -4.475 7.718 -1.653 1.00 98.56 81 GLY A N 1
ATOM 623 C CA . GLY A 1 81 ? -4.536 8.707 -2.727 1.00 98.56 81 GLY A CA 1
ATOM 624 C C . GLY A 1 81 ? -4.235 8.121 -4.108 1.00 98.56 81 GLY A C 1
ATOM 625 O O . GLY A 1 81 ? -3.889 8.879 -5.026 1.00 98.56 81 GLY A O 1
ATOM 626 N N . ALA A 1 82 ? -4.341 6.797 -4.260 1.00 98.69 82 ALA A N 1
ATOM 627 C CA . ALA A 1 82 ? -4.165 6.120 -5.538 1.00 98.69 82 ALA A CA 1
ATOM 628 C C . ALA A 1 82 ? -5.211 6.597 -6.548 1.00 98.69 82 ALA A C 1
ATOM 630 O O . ALA A 1 82 ? -6.341 6.939 -6.190 1.00 98.69 82 ALA A O 1
ATOM 631 N N . ARG A 1 83 ? -4.815 6.658 -7.821 1.00 98.69 83 ARG A N 1
ATOM 632 C CA . ARG A 1 83 ? -5.787 6.838 -8.896 1.00 98.69 83 ARG A CA 1
ATOM 633 C C . ARG A 1 83 ? -6.576 5.525 -9.057 1.00 98.69 83 ARG A C 1
ATOM 635 O O . ARG A 1 83 ? -5.976 4.465 -8.875 1.00 98.69 83 ARG A O 1
ATOM 642 N N . PRO A 1 84 ? -7.882 5.574 -9.365 1.00 98.69 84 PRO A N 1
ATOM 643 C CA . PRO A 1 84 ? -8.717 4.385 -9.565 1.00 98.69 84 PRO A CA 1
ATOM 644 C C . PRO A 1 84 ? -8.091 3.290 -10.448 1.00 98.69 84 PRO A C 1
ATOM 646 O O . PRO A 1 84 ? -8.099 2.121 -10.083 1.00 98.69 84 PRO A O 1
ATOM 649 N N . GLU A 1 85 ? -7.456 3.680 -11.545 1.00 98.62 85 GLU A N 1
ATOM 650 C CA . GLU A 1 85 ? -6.769 2.827 -12.520 1.00 98.62 85 GLU A CA 1
ATOM 651 C C . GLU A 1 85 ? -5.565 2.058 -11.969 1.00 98.62 85 GLU A C 1
ATOM 653 O O . GLU A 1 85 ? -5.081 1.133 -12.611 1.00 98.62 85 GLU A O 1
ATOM 658 N N . TYR A 1 86 ? -5.091 2.388 -10.765 1.00 98.81 86 TYR A N 1
ATOM 659 C CA . TYR A 1 86 ? -4.043 1.624 -10.087 1.00 98.81 86 TYR A CA 1
ATOM 660 C C . TYR A 1 86 ? -4.590 0.382 -9.373 1.00 98.81 86 TYR A C 1
ATOM 662 O O . TYR A 1 86 ? -3.810 -0.487 -8.980 1.00 98.81 86 TYR A O 1
ATOM 670 N N . LEU A 1 87 ? -5.913 0.279 -9.193 1.00 98.81 87 LEU A N 1
ATOM 671 C CA . LEU A 1 87 ? -6.550 -0.796 -8.434 1.00 98.81 87 LEU A CA 1
ATOM 672 C C . LEU A 1 87 ? -6.181 -2.206 -8.930 1.00 98.81 87 LEU A C 1
ATOM 674 O O . LEU A 1 87 ? -5.849 -3.023 -8.071 1.00 98.81 87 LEU A O 1
ATOM 678 N N . PRO A 1 88 ? -6.164 -2.518 -10.244 1.00 98.50 88 PRO A N 1
ATOM 679 C CA . PRO A 1 88 ? -5.773 -3.848 -10.717 1.00 98.50 88 PRO A CA 1
ATOM 680 C C . PRO A 1 88 ? -4.377 -4.262 -10.247 1.00 98.50 88 PRO A C 1
ATOM 682 O O . PRO A 1 88 ? -4.207 -5.360 -9.728 1.00 98.50 88 PRO A O 1
ATOM 685 N N . VAL A 1 89 ? -3.398 -3.354 -10.326 1.00 98.75 89 VAL A N 1
ATOM 686 C CA . VAL A 1 89 ? -2.025 -3.615 -9.862 1.00 98.75 89 VAL A CA 1
ATOM 687 C C . VAL A 1 89 ? -1.982 -3.832 -8.351 1.00 98.75 89 VAL A C 1
ATOM 689 O O . VAL A 1 89 ? -1.261 -4.705 -7.878 1.00 98.75 89 VAL A O 1
ATOM 692 N N . ILE A 1 90 ? -2.768 -3.077 -7.578 1.00 98.88 90 ILE A N 1
ATOM 693 C CA . ILE A 1 90 ? -2.838 -3.245 -6.119 1.00 98.88 90 ILE A CA 1
ATOM 694 C C . ILE A 1 90 ? -3.486 -4.592 -5.758 1.00 98.88 90 ILE A C 1
ATOM 696 O O . ILE A 1 90 ? -3.008 -5.259 -4.844 1.00 98.88 90 ILE A O 1
ATOM 700 N N . ILE A 1 91 ? -4.531 -5.021 -6.476 1.00 98.81 91 ILE A N 1
ATOM 701 C CA . ILE A 1 91 ? -5.144 -6.348 -6.304 1.00 98.81 91 ILE A CA 1
ATOM 702 C C . ILE A 1 91 ? -4.106 -7.442 -6.575 1.00 98.81 91 ILE A C 1
ATOM 704 O O . ILE A 1 91 ? -3.893 -8.290 -5.712 1.00 98.81 91 ILE A O 1
ATOM 708 N N . THR A 1 92 ? -3.403 -7.379 -7.708 1.00 98.56 92 THR A N 1
ATOM 709 C CA . THR A 1 92 ? -2.361 -8.357 -8.054 1.00 98.56 92 THR A CA 1
ATOM 710 C C . THR A 1 92 ? -1.206 -8.353 -7.054 1.00 98.56 92 THR A C 1
ATOM 712 O O . THR A 1 92 ? -0.698 -9.412 -6.696 1.00 98.56 92 THR A O 1
ATOM 715 N N . ALA A 1 93 ? -0.814 -7.188 -6.531 1.00 98.62 93 ALA A N 1
ATOM 716 C CA . ALA A 1 93 ? 0.184 -7.114 -5.468 1.00 98.62 93 ALA A CA 1
ATOM 717 C C . ALA A 1 93 ? -0.286 -7.846 -4.201 1.00 98.62 93 ALA A C 1
ATOM 719 O O . ALA A 1 93 ? 0.499 -8.553 -3.581 1.00 98.62 93 ALA A O 1
ATOM 720 N N . VAL A 1 94 ? -1.562 -7.721 -3.822 1.00 98.69 94 VAL A N 1
ATOM 721 C CA . VAL A 1 94 ? -2.127 -8.452 -2.676 1.00 98.69 94 VAL A CA 1
ATOM 722 C C . VAL A 1 94 ? -2.136 -9.963 -2.919 1.00 98.69 94 VAL A C 1
ATOM 724 O O . VAL A 1 94 ? -1.816 -10.705 -1.994 1.00 98.69 94 VAL A O 1
ATOM 727 N N . GLU A 1 95 ? -2.452 -10.417 -4.134 1.00 98.38 95 GLU A N 1
ATOM 728 C CA . GLU A 1 95 ? -2.373 -11.838 -4.510 1.00 98.38 95 GLU A CA 1
ATOM 729 C C . GLU A 1 95 ? -0.942 -12.367 -4.392 1.00 98.38 95 GLU A C 1
ATOM 731 O O . GLU A 1 95 ? -0.717 -13.379 -3.735 1.00 98.38 95 GLU A O 1
ATOM 736 N N . ALA A 1 96 ? 0.034 -11.645 -4.950 1.00 98.25 96 ALA A N 1
ATOM 737 C CA . ALA A 1 96 ? 1.443 -12.025 -4.895 1.00 98.25 96 ALA A CA 1
ATOM 738 C C . ALA A 1 96 ? 1.981 -12.068 -3.455 1.00 98.25 96 ALA A C 1
ATOM 740 O O . ALA A 1 96 ? 2.727 -12.970 -3.090 1.00 98.25 96 ALA A O 1
ATOM 741 N N . LEU A 1 97 ? 1.573 -11.121 -2.606 1.00 97.88 97 LEU A N 1
ATOM 742 C CA . LEU A 1 97 ? 1.939 -11.117 -1.187 1.00 97.88 97 LEU A CA 1
ATOM 743 C C . LEU A 1 97 ? 1.303 -12.269 -0.400 1.00 97.88 97 LEU A C 1
ATOM 745 O O . LEU A 1 97 ? 1.807 -12.622 0.664 1.00 97.88 97 LEU A O 1
ATO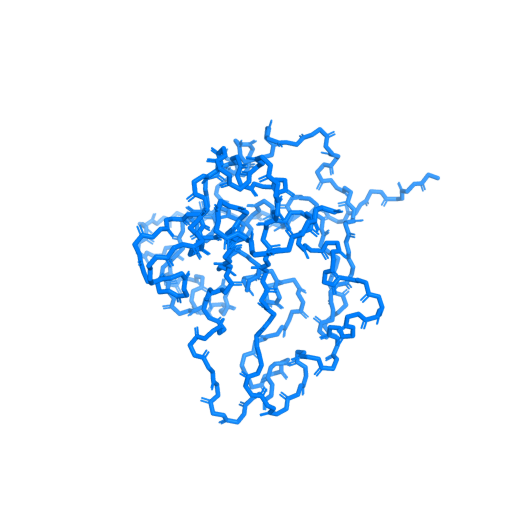M 749 N N . ALA A 1 98 ? 0.187 -12.816 -0.881 1.00 96.69 98 ALA A N 1
ATOM 750 C CA . ALA A 1 98 ? -0.491 -13.951 -0.270 1.00 96.69 98 ALA A CA 1
ATOM 751 C C . ALA A 1 98 ? 0.069 -15.304 -0.729 1.00 96.69 98 ALA A C 1
ATOM 753 O O . ALA A 1 98 ? -0.332 -16.332 -0.180 1.00 96.69 98 ALA A O 1
ATOM 754 N N . ASP A 1 99 ? 0.987 -15.308 -1.700 1.00 97.19 99 ASP A N 1
ATOM 755 C CA . ASP A 1 99 ? 1.686 -16.516 -2.112 1.00 97.19 99 ASP A CA 1
ATOM 756 C C . ASP A 1 99 ? 2.440 -17.118 -0.904 1.00 97.19 99 ASP A C 1
ATOM 758 O O . ASP A 1 99 ? 3.216 -16.412 -0.243 1.00 97.19 99 ASP A O 1
ATOM 762 N N . PRO A 1 100 ? 2.218 -18.405 -0.573 1.00 94.56 100 PRO A N 1
ATOM 763 C CA . PRO A 1 100 ? 2.909 -19.065 0.528 1.00 94.56 100 PRO A CA 1
ATOM 764 C C . PRO A 1 100 ? 4.438 -18.973 0.444 1.00 94.56 100 PRO A C 1
ATOM 766 O O . PRO A 1 100 ? 5.086 -18.851 1.487 1.00 94.56 100 PRO A O 1
ATOM 769 N N . ASP A 1 101 ? 5.007 -18.970 -0.765 1.00 96.69 101 ASP A N 1
ATOM 770 C CA . ASP A 1 101 ? 6.454 -18.895 -0.984 1.00 96.69 101 ASP A CA 1
ATOM 771 C C . ASP A 1 101 ? 7.018 -17.513 -0.615 1.00 96.69 101 ASP A C 1
ATOM 773 O O . ASP A 1 101 ? 8.185 -17.399 -0.230 1.00 96.69 101 ASP A O 1
ATOM 777 N N . PHE A 1 102 ? 6.191 -16.459 -0.645 1.00 96.44 102 PHE A N 1
ATOM 778 C CA . PHE A 1 102 ? 6.588 -15.124 -0.191 1.00 96.44 102 PHE A CA 1
ATOM 779 C C . PHE A 1 102 ? 6.687 -15.027 1.342 1.00 96.44 102 PHE A C 1
ATOM 781 O O . PHE A 1 102 ? 7.437 -14.202 1.865 1.00 96.44 102 PHE A O 1
ATOM 788 N N . ASN A 1 103 ? 5.965 -15.879 2.081 1.00 95.06 103 ASN A N 1
ATOM 789 C CA . ASN A 1 103 ? 6.000 -15.965 3.546 1.00 95.06 103 ASN A CA 1
ATOM 790 C C . ASN A 1 103 ? 5.739 -14.615 4.260 1.00 95.06 103 ASN A C 1
ATOM 792 O O . ASN A 1 103 ? 6.505 -14.149 5.114 1.00 95.06 103 ASN A O 1
ATOM 796 N N . LEU A 1 104 ? 4.612 -13.980 3.921 1.00 95.75 104 LEU A N 1
ATOM 797 C CA . LEU A 1 104 ? 4.226 -12.666 4.448 1.00 95.75 104 LEU A CA 1
ATOM 798 C C . LEU A 1 104 ? 4.106 -12.610 5.981 1.00 95.75 104 LEU A C 1
ATOM 800 O O . LEU A 1 104 ? 4.369 -11.562 6.572 1.00 95.75 104 LEU A O 1
ATOM 804 N N . ASP A 1 105 ? 3.719 -13.709 6.634 1.00 92.88 105 ASP A N 1
ATOM 805 C CA . ASP A 1 105 ? 3.591 -13.776 8.098 1.00 92.88 105 ASP A CA 1
ATOM 806 C C . ASP A 1 105 ? 4.933 -13.483 8.785 1.00 92.88 105 ASP A C 1
ATOM 808 O O . ASP A 1 105 ? 5.035 -12.588 9.631 1.00 92.88 105 ASP A O 1
ATOM 812 N N . SER A 1 106 ? 5.998 -14.140 8.314 1.00 92.25 106 SER A N 1
ATOM 813 C CA . SER A 1 106 ? 7.358 -13.910 8.809 1.00 92.25 106 SER A CA 1
ATOM 814 C C . SER A 1 106 ? 7.832 -12.483 8.524 1.00 92.25 106 SER A C 1
ATOM 816 O O . SER A 1 106 ? 8.481 -11.863 9.366 1.00 92.25 106 SER A O 1
ATOM 818 N N . ILE A 1 107 ? 7.485 -11.934 7.356 1.00 93.88 107 ILE A N 1
ATOM 819 C CA . ILE A 1 107 ? 7.867 -10.574 6.947 1.00 93.88 107 ILE A CA 1
ATOM 820 C C . ILE A 1 107 ? 7.175 -9.503 7.799 1.00 93.88 107 ILE A C 1
ATOM 822 O O . ILE A 1 107 ? 7.779 -8.469 8.080 1.00 93.88 107 ILE A O 1
ATOM 826 N N . GLN A 1 108 ? 5.931 -9.708 8.234 1.00 92.12 108 GLN A N 1
ATOM 827 C CA . GLN A 1 108 ? 5.231 -8.712 9.051 1.00 92.12 108 GLN A CA 1
ATOM 828 C C . GLN A 1 108 ? 5.591 -8.784 10.538 1.00 92.12 108 GLN A C 1
ATOM 830 O O . GLN A 1 108 ? 5.737 -7.737 11.171 1.00 92.12 108 GLN A O 1
ATOM 835 N N . ALA A 1 109 ? 5.773 -9.988 11.087 1.00 91.00 109 ALA A N 1
ATOM 836 C CA . ALA A 1 109 ? 6.021 -10.192 12.516 1.00 91.00 109 ALA A CA 1
ATOM 837 C C . ALA A 1 109 ? 7.509 -10.121 12.919 1.00 91.00 109 ALA A C 1
ATOM 839 O O . ALA A 1 109 ? 7.840 -10.232 14.103 1.00 91.00 109 ALA A O 1
ATOM 840 N N . THR A 1 110 ? 8.421 -9.941 11.960 1.00 92.88 110 THR A N 1
ATOM 841 C CA . THR A 1 110 ? 9.864 -9.876 12.226 1.00 92.88 110 THR A CA 1
ATOM 842 C C . THR A 1 110 ? 10.288 -8.600 12.959 1.00 92.88 110 THR A C 1
ATOM 844 O O . THR A 1 110 ? 9.683 -7.533 12.850 1.00 92.88 110 THR A O 1
ATOM 847 N N . THR A 1 111 ? 11.397 -8.705 13.693 1.00 94.44 111 THR A N 1
ATOM 848 C CA . THR A 1 111 ? 12.091 -7.568 14.309 1.00 94.44 111 THR A CA 1
ATOM 849 C C . THR A 1 111 ? 12.959 -6.787 13.321 1.00 94.44 111 THR A C 1
ATOM 851 O O . THR A 1 111 ? 13.386 -5.670 13.630 1.00 94.44 111 THR A O 1
ATOM 854 N N . HIS A 1 112 ? 13.201 -7.336 12.126 1.00 93.31 112 HIS A N 1
ATOM 855 C CA . HIS A 1 112 ? 13.912 -6.657 11.046 1.00 93.31 112 HIS A CA 1
ATOM 856 C C . HIS A 1 112 ? 13.019 -5.591 10.377 1.00 93.31 112 HIS A C 1
ATOM 858 O O . HIS A 1 112 ? 11.828 -5.818 10.166 1.00 93.31 112 HIS A O 1
ATOM 864 N N . PRO A 1 113 ? 13.549 -4.419 9.991 1.00 90.75 113 PRO A N 1
ATOM 865 C CA . PRO A 1 113 ? 12.757 -3.371 9.352 1.00 90.75 113 PRO A CA 1
ATOM 866 C C . PRO A 1 113 ? 12.511 -3.622 7.846 1.00 90.75 113 PRO A C 1
ATOM 868 O O . PRO A 1 113 ? 12.817 -2.778 7.008 1.00 90.75 113 PRO A O 1
ATOM 871 N N . VAL A 1 114 ? 11.937 -4.778 7.497 1.00 93.31 114 VAL A N 1
ATOM 872 C CA . VAL A 1 114 ? 11.635 -5.179 6.108 1.00 93.31 114 VAL A CA 1
ATOM 873 C C . VAL A 1 114 ? 10.336 -4.548 5.603 1.00 93.31 114 VAL A C 1
ATOM 875 O O . VAL A 1 114 ? 9.373 -4.402 6.355 1.00 93.31 114 VAL A O 1
ATOM 878 N N . ALA A 1 115 ? 10.285 -4.202 4.320 1.00 94.31 115 ALA A N 1
ATOM 879 C CA . ALA A 1 115 ? 9.059 -3.841 3.616 1.00 94.31 115 ALA A CA 1
ATOM 880 C C . ALA A 1 115 ? 8.983 -4.639 2.306 1.00 94.31 115 ALA A C 1
ATOM 882 O O . ALA A 1 115 ? 10.013 -4.758 1.638 1.00 94.31 115 ALA A O 1
ATOM 883 N N . PRO A 1 116 ? 7.812 -5.175 1.921 1.00 95.81 116 PRO A N 1
ATOM 884 C CA . PRO A 1 116 ? 7.653 -5.776 0.605 1.00 95.81 116 PRO A CA 1
ATOM 885 C C . PRO A 1 116 ? 7.910 -4.749 -0.498 1.00 95.81 116 PRO A C 1
ATOM 887 O O . PRO A 1 116 ? 7.338 -3.660 -0.467 1.00 95.81 116 PRO A O 1
ATOM 890 N N . LEU A 1 117 ? 8.773 -5.096 -1.452 1.00 97.62 117 LEU A N 1
ATOM 891 C CA . LEU A 1 117 ? 8.984 -4.320 -2.669 1.00 97.62 117 LEU A CA 1
ATOM 892 C C . LEU A 1 117 ? 8.068 -4.860 -3.761 1.00 97.62 117 LEU A C 1
ATOM 894 O O . LEU A 1 117 ? 8.193 -6.025 -4.132 1.00 97.62 117 LEU A O 1
ATOM 898 N N . MET A 1 118 ? 7.207 -4.015 -4.320 1.00 98.00 118 MET A N 1
ATOM 899 C CA . MET A 1 118 ? 6.544 -4.345 -5.580 1.00 98.00 118 MET A CA 1
ATOM 900 C C . MET A 1 118 ? 7.383 -3.867 -6.762 1.00 98.00 118 MET A C 1
ATOM 902 O O . MET A 1 118 ? 7.761 -2.695 -6.832 1.00 98.00 118 MET A O 1
ATOM 906 N N . ILE A 1 119 ? 7.618 -4.770 -7.708 1.00 98.06 119 ILE A N 1
ATOM 907 C CA . ILE A 1 119 ? 8.229 -4.472 -9.003 1.00 98.06 119 ILE A CA 1
ATOM 908 C C . ILE A 1 119 ? 7.181 -4.793 -10.063 1.00 98.06 119 ILE A C 1
ATOM 910 O O . ILE A 1 119 ? 6.769 -5.942 -10.199 1.00 98.06 119 ILE A O 1
ATOM 914 N N . VAL A 1 120 ? 6.706 -3.771 -10.768 1.00 98.12 120 VAL A N 1
ATOM 915 C CA . VAL A 1 120 ? 5.688 -3.916 -11.810 1.00 98.12 120 VAL A CA 1
ATOM 916 C C . VAL A 1 120 ? 6.378 -4.040 -13.162 1.00 98.12 120 VAL A C 1
ATOM 918 O O . VAL A 1 120 ? 7.129 -3.151 -13.561 1.00 98.12 120 VAL A O 1
ATOM 921 N N . ASN A 1 121 ? 6.115 -5.134 -13.866 1.00 95.81 121 ASN A N 1
ATOM 922 C CA . ASN A 1 121 ? 6.653 -5.397 -15.197 1.00 95.81 121 ASN A CA 1
ATOM 923 C C . ASN A 1 121 ? 5.557 -5.282 -16.278 1.00 95.81 121 ASN A C 1
ATOM 925 O O . ASN A 1 121 ? 4.365 -5.441 -15.995 1.00 95.81 121 ASN A O 1
ATOM 929 N N . GLY A 1 122 ? 5.973 -5.007 -17.517 1.00 94.06 122 GLY A N 1
ATOM 930 C CA . GLY A 1 122 ? 5.131 -5.055 -18.706 1.00 94.06 122 GLY A CA 1
ATOM 931 C C . GLY A 1 122 ? 4.451 -3.730 -19.078 1.00 94.06 122 GLY A C 1
ATOM 932 O O . GLY A 1 122 ? 4.671 -2.691 -18.446 1.00 94.06 122 GLY A O 1
ATOM 933 N N . PRO A 1 123 ? 3.590 -3.738 -20.118 1.00 95.19 123 PRO A N 1
ATOM 934 C CA . PRO A 1 123 ? 2.969 -2.528 -20.671 1.00 95.19 123 PRO A CA 1
ATOM 935 C C . PRO A 1 123 ? 2.219 -1.681 -19.639 1.00 95.19 123 PRO A C 1
ATOM 937 O O . PRO A 1 123 ? 2.294 -0.452 -19.688 1.00 95.19 123 PRO A O 1
ATOM 940 N N . ILE A 1 124 ? 1.589 -2.332 -18.654 1.00 96.94 124 ILE A N 1
ATOM 941 C CA . ILE A 1 124 ? 0.824 -1.674 -17.590 1.00 96.94 124 ILE A CA 1
ATOM 942 C C . ILE A 1 124 ? 1.678 -0.700 -16.766 1.00 96.94 124 ILE A C 1
ATOM 944 O O . ILE A 1 124 ? 1.185 0.338 -16.330 1.00 96.94 124 ILE A O 1
ATOM 948 N N . ALA A 1 125 ? 2.976 -0.977 -16.593 1.00 97.12 125 ALA A N 1
ATOM 949 C CA . ALA A 1 125 ? 3.879 -0.074 -15.889 1.00 97.12 125 ALA A CA 1
ATOM 950 C C . ALA A 1 125 ? 4.014 1.271 -16.616 1.00 97.12 125 ALA A C 1
ATOM 952 O O . ALA A 1 125 ? 3.995 2.324 -15.978 1.00 97.12 125 ALA A O 1
ATOM 953 N N . ARG A 1 126 ? 4.090 1.243 -17.954 1.00 95.69 126 ARG A N 1
ATOM 954 C CA . ARG A 1 126 ? 4.145 2.451 -18.790 1.00 95.69 126 ARG A CA 1
ATOM 955 C C . ARG A 1 126 ? 2.796 3.160 -18.838 1.00 95.69 126 ARG A C 1
ATOM 957 O O . ARG A 1 126 ? 2.756 4.376 -18.695 1.00 95.69 126 ARG A O 1
ATOM 964 N N . GLU A 1 127 ? 1.707 2.410 -18.992 1.00 97.25 127 GLU A N 1
ATOM 965 C CA . GLU A 1 127 ? 0.339 2.952 -19.032 1.00 97.25 127 GLU A CA 1
ATOM 966 C C . GLU A 1 127 ? -0.035 3.699 -17.746 1.00 97.25 127 GLU A C 1
ATOM 968 O O . GLU A 1 127 ? -0.703 4.731 -17.795 1.00 97.25 127 GLU A O 1
ATOM 973 N N . LEU A 1 128 ? 0.423 3.201 -16.596 1.00 98.00 128 LEU A N 1
ATOM 974 C CA . LEU A 1 128 ? 0.162 3.802 -15.288 1.00 98.00 128 LEU A CA 1
ATOM 975 C C . LEU A 1 128 ? 1.235 4.803 -14.838 1.00 98.00 128 LEU A C 1
ATOM 977 O O . LEU A 1 128 ? 1.126 5.346 -13.733 1.00 98.00 128 LEU A O 1
ATOM 981 N N . GLU A 1 129 ? 2.240 5.057 -15.680 1.00 97.12 129 GLU A N 1
ATOM 982 C CA . GLU A 1 129 ? 3.359 5.969 -15.414 1.00 97.12 129 GLU A CA 1
ATOM 983 C C . GLU A 1 129 ? 4.128 5.600 -14.129 1.00 97.12 129 GLU A C 1
ATOM 985 O O . GLU A 1 129 ? 4.507 6.458 -13.323 1.00 97.12 129 GLU A O 1
ATOM 990 N N . ILE A 1 130 ? 4.346 4.299 -13.914 1.00 98.44 130 ILE A N 1
ATOM 991 C CA . ILE A 1 130 ? 5.160 3.788 -12.811 1.00 98.44 130 ILE A CA 1
ATOM 992 C C . ILE A 1 130 ? 6.635 3.996 -13.163 1.00 98.44 130 ILE A C 1
ATOM 994 O O . ILE A 1 130 ? 7.120 3.556 -14.203 1.00 98.44 130 ILE A O 1
ATOM 998 N N . ASN A 1 131 ? 7.364 4.678 -12.284 1.00 97.88 131 ASN A N 1
ATOM 999 C CA . ASN A 1 131 ? 8.760 5.024 -12.508 1.00 97.88 131 ASN A CA 1
ATOM 1000 C C . ASN A 1 131 ? 9.687 3.815 -12.346 1.00 97.88 131 ASN A C 1
ATOM 1002 O O . ASN A 1 131 ? 9.626 3.118 -11.328 1.00 97.88 131 ASN A O 1
ATOM 1006 N N . ALA A 1 132 ? 10.592 3.657 -13.312 1.00 97.00 132 ALA A N 1
ATOM 1007 C CA . ALA A 1 132 ? 11.708 2.708 -13.308 1.00 97.00 132 ALA A CA 1
ATOM 1008 C C . ALA A 1 132 ? 13.089 3.399 -13.387 1.00 97.00 132 ALA A C 1
ATOM 1010 O O . ALA A 1 132 ? 14.120 2.731 -13.411 1.00 97.00 132 ALA A O 1
ATOM 1011 N N . GLY A 1 133 ? 13.120 4.733 -13.489 1.00 94.88 133 GLY A N 1
ATOM 1012 C CA . GLY A 1 133 ? 14.320 5.503 -13.810 1.00 94.88 133 GLY A CA 1
ATOM 1013 C C . GLY A 1 133 ? 14.951 6.195 -12.604 1.00 94.88 133 GLY A C 1
ATOM 1014 O O . GLY A 1 133 ? 15.064 5.649 -11.505 1.00 94.88 133 GLY A O 1
ATOM 1015 N N . TYR A 1 134 ? 15.387 7.439 -12.807 1.00 94.75 134 TYR A N 1
ATOM 1016 C CA . TYR A 1 134 ? 16.006 8.227 -11.745 1.00 94.75 134 TYR A CA 1
ATOM 1017 C C . TYR A 1 134 ? 15.102 8.337 -10.519 1.00 94.75 134 TYR A C 1
ATOM 1019 O O . TYR A 1 134 ? 13.891 8.539 -10.630 1.00 94.75 134 TYR A O 1
ATOM 1027 N N . ASN A 1 135 ? 15.722 8.229 -9.341 1.00 94.69 135 ASN A N 1
ATOM 1028 C CA . ASN A 1 135 ? 15.021 8.281 -8.062 1.00 94.69 135 ASN A CA 1
ATOM 1029 C C . ASN A 1 135 ? 13.875 7.247 -7.964 1.00 94.69 135 ASN A C 1
ATOM 1031 O O . ASN A 1 135 ? 12.845 7.550 -7.370 1.00 94.69 135 ASN A O 1
ATOM 1035 N N . ALA A 1 136 ? 14.034 6.047 -8.550 1.00 94.56 136 ALA A N 1
ATOM 1036 C CA . ALA A 1 136 ? 12.996 5.004 -8.608 1.00 94.56 136 ALA A CA 1
ATOM 1037 C C . ALA A 1 136 ? 12.326 4.721 -7.253 1.00 94.56 136 ALA A C 1
ATOM 1039 O O . ALA A 1 136 ? 11.108 4.584 -7.179 1.00 94.56 136 ALA A O 1
ATOM 1040 N N . PHE A 1 137 ? 13.113 4.698 -6.176 1.00 94.56 137 PHE A N 1
ATOM 1041 C CA . PHE A 1 137 ? 12.637 4.447 -4.811 1.00 94.56 137 PHE A CA 1
ATOM 1042 C C . PHE A 1 137 ? 12.275 5.714 -4.019 1.00 94.56 137 PHE A C 1
ATOM 1044 O O . PHE A 1 137 ? 12.016 5.633 -2.820 1.00 94.56 137 PHE A O 1
ATOM 1051 N N . GLY A 1 138 ? 12.318 6.888 -4.648 1.00 93.06 138 GLY A N 1
ATOM 1052 C CA . GLY A 1 138 ? 12.086 8.173 -4.001 1.00 93.06 138 GLY A CA 1
ATOM 1053 C C . GLY A 1 138 ? 10.781 8.845 -4.426 1.00 93.06 138 GLY A C 1
ATOM 1054 O O . GLY A 1 138 ? 9.885 8.258 -5.028 1.00 93.06 138 GLY A O 1
ATOM 1055 N N . GLN A 1 139 ? 10.671 10.125 -4.085 1.00 93.62 139 GLN A N 1
ATOM 1056 C CA . GLN A 1 139 ? 9.514 10.964 -4.371 1.00 93.62 139 GLN A CA 1
ATOM 1057 C C . GLN A 1 139 ? 9.390 11.364 -5.850 1.00 93.62 139 GLN A C 1
ATOM 1059 O O . GLN A 1 139 ? 10.352 11.321 -6.616 1.00 93.62 139 GLN A O 1
ATOM 1064 N N . GLY A 1 140 ? 8.211 11.886 -6.204 1.00 94.06 140 GLY A N 1
ATOM 1065 C CA . GLY A 1 140 ? 7.949 12.559 -7.483 1.00 94.06 140 GLY A CA 1
ATOM 1066 C C . GLY A 1 140 ? 6.952 11.828 -8.378 1.00 94.06 140 GLY A C 1
ATOM 1067 O O . GLY A 1 140 ? 6.338 12.458 -9.232 1.00 94.06 140 GLY A O 1
ATOM 1068 N N . PHE A 1 141 ? 6.716 10.539 -8.127 1.00 97.62 141 PHE A N 1
ATOM 1069 C CA . PHE A 1 141 ? 5.836 9.708 -8.946 1.00 97.62 141 PHE A CA 1
ATOM 1070 C C . PHE A 1 141 ? 4.648 9.202 -8.137 1.00 97.62 141 PHE A C 1
ATOM 1072 O O . PHE A 1 141 ? 4.791 8.414 -7.199 1.00 97.62 141 PHE A O 1
ATOM 1079 N N . ARG A 1 142 ? 3.449 9.674 -8.499 1.00 97.75 142 ARG A N 1
ATOM 1080 C CA . ARG A 1 142 ? 2.213 9.339 -7.782 1.00 97.75 142 ARG A CA 1
ATOM 1081 C C . ARG A 1 142 ? 1.945 7.838 -7.797 1.00 97.75 142 ARG A C 1
ATOM 1083 O O . ARG A 1 142 ? 1.561 7.313 -6.756 1.00 97.75 142 ARG A O 1
ATOM 1090 N N . ALA A 1 143 ? 2.159 7.161 -8.925 1.00 98.31 143 ALA A N 1
ATOM 1091 C CA . ALA A 1 143 ? 1.923 5.725 -9.046 1.00 98.31 143 ALA A CA 1
ATOM 1092 C C . ALA A 1 143 ? 2.749 4.939 -8.018 1.00 98.31 143 ALA A C 1
ATOM 1094 O O . ALA A 1 143 ? 2.175 4.301 -7.139 1.00 98.31 143 ALA A O 1
ATOM 1095 N N . ASN A 1 144 ? 4.075 5.105 -8.024 1.00 98.44 144 ASN A N 1
ATOM 1096 C CA . ASN A 1 144 ? 4.987 4.455 -7.080 1.00 98.44 144 ASN A CA 1
ATOM 1097 C C . ASN A 1 144 ? 4.581 4.708 -5.620 1.00 98.44 144 ASN A C 1
ATOM 1099 O O . ASN A 1 144 ? 4.417 3.773 -4.832 1.00 98.44 144 ASN A O 1
ATOM 1103 N N . MET A 1 145 ? 4.370 5.981 -5.269 1.00 98.06 145 MET A N 1
ATOM 1104 C CA . MET A 1 145 ? 4.076 6.371 -3.891 1.00 98.06 145 MET A CA 1
ATOM 1105 C C . MET A 1 145 ? 2.724 5.844 -3.415 1.00 98.06 145 MET A C 1
ATOM 1107 O O . MET A 1 145 ? 2.608 5.377 -2.287 1.00 98.06 145 MET A O 1
ATOM 1111 N N . THR A 1 146 ? 1.691 5.913 -4.252 1.00 98.62 146 THR A N 1
ATOM 1112 C CA . THR A 1 146 ? 0.326 5.577 -3.828 1.00 98.62 146 THR A CA 1
ATOM 1113 C C . THR A 1 146 ? 0.017 4.088 -3.935 1.00 98.62 146 THR A C 1
ATOM 1115 O O . THR A 1 146 ? -0.689 3.588 -3.068 1.00 98.62 146 THR A O 1
ATOM 1118 N N . ILE A 1 147 ? 0.600 3.355 -4.892 1.00 98.81 147 ILE A N 1
ATOM 1119 C CA . ILE A 1 147 ? 0.522 1.884 -4.941 1.00 98.81 147 ILE A CA 1
ATOM 1120 C C . ILE A 1 147 ? 1.271 1.296 -3.737 1.00 98.81 147 ILE A C 1
ATOM 1122 O O . ILE A 1 147 ? 0.698 0.517 -2.975 1.00 98.81 147 ILE A O 1
ATOM 1126 N N . GLY A 1 148 ? 2.514 1.741 -3.504 1.00 98.44 148 GLY A N 1
ATOM 1127 C CA . GLY A 1 148 ? 3.312 1.375 -2.327 1.00 98.44 148 GLY A CA 1
ATOM 1128 C C . GLY A 1 148 ? 2.573 1.612 -1.015 1.00 98.44 148 GLY A C 1
ATOM 1129 O O . GLY A 1 148 ? 2.459 0.719 -0.174 1.00 98.44 148 GLY A O 1
ATOM 1130 N N . ARG A 1 149 ? 2.024 2.817 -0.862 1.00 98.56 149 ARG A N 1
ATOM 1131 C CA . ARG A 1 149 ? 1.278 3.200 0.333 1.00 98.56 149 ARG A CA 1
ATOM 1132 C C . ARG A 1 149 ? -0.037 2.437 0.484 1.00 98.56 149 ARG A C 1
ATOM 1134 O O . ARG A 1 149 ? -0.382 2.067 1.601 1.00 98.56 149 ARG A O 1
ATOM 1141 N N . ALA A 1 150 ? -0.760 2.162 -0.603 1.00 98.81 150 ALA A N 1
ATOM 1142 C CA . ALA A 1 150 ? -1.995 1.378 -0.561 1.00 98.81 150 ALA A CA 1
ATOM 1143 C C . ALA A 1 150 ? -1.740 -0.034 -0.025 1.00 98.81 150 ALA A C 1
ATOM 1145 O O . ALA A 1 150 ? -2.442 -0.485 0.881 1.00 98.81 150 ALA A O 1
ATOM 1146 N N . VAL A 1 151 ? -0.690 -0.693 -0.523 1.00 98.62 151 VAL A N 1
ATOM 1147 C CA . VAL A 1 151 ? -0.254 -1.999 -0.017 1.00 98.62 151 VAL A CA 1
ATOM 1148 C C . VAL A 1 151 ? 0.125 -1.903 1.459 1.00 98.62 151 VAL A C 1
ATOM 1150 O O . VAL A 1 151 ? -0.324 -2.725 2.257 1.00 98.62 151 VAL A O 1
ATOM 1153 N N . ARG A 1 152 ? 0.868 -0.869 1.879 1.00 97.94 152 ARG A N 1
ATOM 1154 C CA . ARG A 1 152 ? 1.180 -0.697 3.304 1.00 97.94 152 ARG A CA 1
ATOM 1155 C C . ARG A 1 152 ? -0.076 -0.550 4.164 1.00 97.94 152 ARG A C 1
ATOM 1157 O O . ARG A 1 152 ? -0.183 -1.216 5.194 1.00 97.94 152 ARG A O 1
ATOM 1164 N N . LEU A 1 153 ? -1.012 0.306 3.756 1.00 98.50 153 LEU A N 1
ATOM 1165 C CA . LEU A 1 153 ? -2.271 0.506 4.471 1.00 98.50 153 LEU A CA 1
ATOM 1166 C C . LEU A 1 153 ? -3.076 -0.794 4.543 1.00 98.50 153 LEU A C 1
ATOM 1168 O O . LEU A 1 153 ? -3.662 -1.065 5.582 1.00 98.50 153 LEU A O 1
ATOM 1172 N N . LEU A 1 154 ? -3.047 -1.646 3.515 1.00 98.38 154 LEU A N 1
ATOM 1173 C CA . LEU A 1 154 ? -3.667 -2.975 3.555 1.00 98.38 154 LEU A CA 1
ATOM 1174 C C . LEU A 1 154 ? -3.035 -3.889 4.604 1.00 98.38 154 LEU A C 1
ATOM 1176 O O . LEU A 1 154 ? -3.751 -4.470 5.424 1.00 98.38 154 LEU A O 1
ATOM 1180 N N . LEU A 1 155 ? -1.706 -3.978 4.627 1.00 97.56 155 LEU A N 1
ATOM 1181 C CA . LEU A 1 155 ? -0.981 -4.762 5.630 1.00 97.56 155 LEU A CA 1
ATOM 1182 C C . LEU A 1 155 ? -1.287 -4.270 7.056 1.00 97.56 155 LEU A C 1
ATOM 1184 O O . LEU A 1 155 ? -1.473 -5.072 7.968 1.00 97.56 155 LEU A O 1
ATOM 1188 N N . MET A 1 156 ? -1.451 -2.959 7.247 1.00 97.06 156 MET A N 1
ATOM 1189 C CA . MET A 1 156 ? -1.841 -2.364 8.530 1.00 97.06 156 MET A CA 1
ATOM 1190 C C . MET A 1 156 ? -3.319 -2.605 8.879 1.00 97.06 156 MET A C 1
ATOM 1192 O O . MET A 1 156 ? -3.631 -3.190 9.915 1.00 97.06 156 MET A O 1
ATOM 1196 N N . ASN A 1 157 ? -4.239 -2.173 8.020 1.00 97.38 157 ASN A N 1
ATOM 1197 C CA . ASN A 1 157 ? -5.671 -2.083 8.310 1.00 97.38 157 ASN A CA 1
ATOM 1198 C C . ASN A 1 157 ? -6.396 -3.422 8.179 1.00 97.38 157 ASN A C 1
ATOM 1200 O O . ASN A 1 157 ? -7.349 -3.675 8.923 1.00 97.38 157 ASN A O 1
ATOM 1204 N N . VAL A 1 158 ? -5.965 -4.279 7.250 1.00 97.44 158 VAL A N 1
ATOM 1205 C CA . VAL A 1 158 ? -6.527 -5.619 7.035 1.00 97.44 158 VAL A CA 1
ATOM 1206 C C . VAL A 1 158 ? -5.668 -6.660 7.744 1.00 97.44 158 VAL A C 1
ATOM 1208 O O . VAL A 1 158 ? -6.199 -7.375 8.600 1.00 97.44 158 VAL A O 1
ATOM 1211 N N . GLY A 1 159 ? -4.362 -6.674 7.459 1.00 96.56 159 GLY A N 1
ATOM 1212 C CA . GLY A 1 159 ? -3.407 -7.622 8.038 1.00 96.56 159 GLY A CA 1
ATOM 1213 C C . GLY A 1 159 ? -3.147 -7.415 9.532 1.00 96.56 159 GLY A C 1
ATOM 1214 O O . GLY A 1 159 ? -2.931 -8.376 10.260 1.00 96.56 159 GLY A O 1
ATOM 1215 N N . GLY A 1 160 ? -3.263 -6.188 10.043 1.00 95.69 160 GLY A N 1
ATOM 1216 C CA . GLY A 1 160 ? -2.991 -5.878 11.449 1.00 95.69 160 GLY A CA 1
ATOM 1217 C C . GLY A 1 160 ? -1.517 -5.605 11.760 1.00 95.69 160 GLY A C 1
ATOM 1218 O O . GLY A 1 160 ? -1.150 -5.604 12.933 1.00 95.69 160 GLY A O 1
ATOM 1219 N N . GLY A 1 161 ? -0.676 -5.352 10.751 1.00 94.38 161 GLY A N 1
ATOM 1220 C CA . GLY A 1 161 ? 0.748 -5.012 10.878 1.00 94.38 161 GLY A CA 1
ATOM 1221 C C . GLY A 1 161 ? 1.018 -3.602 11.421 1.00 94.38 161 GLY A C 1
ATOM 1222 O O . GLY A 1 161 ? 1.767 -2.831 10.820 1.00 94.38 161 GLY A O 1
ATOM 1223 N N . LEU A 1 162 ? 0.379 -3.226 12.533 1.00 93.62 162 LEU A N 1
ATOM 1224 C CA . LEU A 1 162 ? 0.589 -1.938 13.199 1.00 93.62 162 LEU A CA 1
ATOM 1225 C C . LEU A 1 162 ? 1.840 -1.972 14.097 1.00 93.62 162 LEU A C 1
ATOM 1227 O O . LEU A 1 162 ? 2.062 -2.982 14.775 1.00 93.62 162 LEU A O 1
ATOM 1231 N N . PRO A 1 163 ? 2.634 -0.881 14.164 1.00 92.06 163 PRO A N 1
ATOM 1232 C CA . PRO A 1 163 ? 3.806 -0.804 15.036 1.00 92.06 163 PRO A CA 1
ATOM 1233 C C . PRO A 1 163 ? 3.497 -1.158 16.495 1.00 92.06 163 PRO A C 1
ATOM 1235 O O . PRO A 1 163 ? 2.542 -0.652 17.084 1.00 92.06 163 PRO A O 1
ATOM 1238 N N . GLY A 1 164 ? 4.318 -2.026 17.088 1.00 88.50 164 GLY A N 1
ATOM 1239 C CA . GLY A 1 164 ? 4.227 -2.422 18.496 1.00 88.50 164 GLY A CA 1
ATOM 1240 C C . GLY A 1 164 ? 3.225 -3.543 18.783 1.00 88.50 164 GLY A C 1
ATOM 1241 O O . GLY A 1 164 ? 3.370 -4.224 19.800 1.00 88.50 164 GLY A O 1
ATOM 1242 N N . THR A 1 165 ? 2.269 -3.797 17.888 1.00 87.06 165 THR A N 1
ATOM 1243 C CA . THR A 1 165 ? 1.343 -4.933 17.985 1.00 87.06 165 THR A C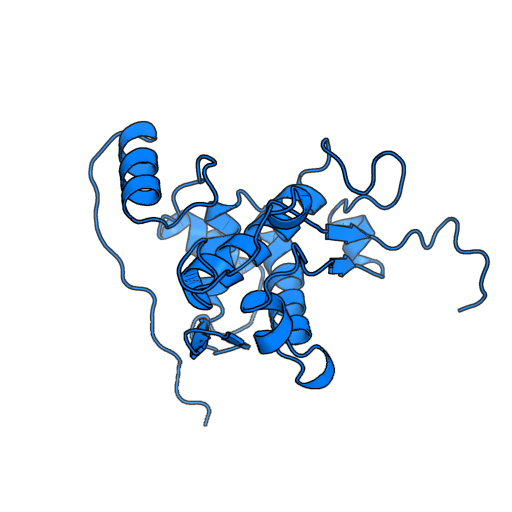A 1
ATOM 1244 C C . THR A 1 165 ? 1.706 -5.999 16.955 1.00 87.06 165 THR A C 1
ATOM 1246 O O . THR A 1 165 ? 2.440 -6.923 17.299 1.00 87.06 165 THR A O 1
ATOM 1249 N N . GLY A 1 166 ? 1.251 -5.862 15.707 1.00 89.12 166 GLY A N 1
ATOM 1250 C CA . GLY A 1 166 ? 1.538 -6.815 14.631 1.00 89.12 166 GLY A CA 1
ATOM 1251 C C . GLY A 1 166 ? 2.903 -6.626 13.969 1.00 89.12 166 GLY A C 1
ATOM 1252 O O . GLY A 1 166 ? 3.506 -7.603 13.547 1.00 89.12 166 GLY A O 1
ATOM 1253 N N . ASP A 1 167 ? 3.412 -5.395 13.915 1.00 92.00 167 ASP A N 1
ATOM 1254 C CA . ASP A 1 167 ? 4.741 -5.074 13.391 1.00 92.00 167 ASP A CA 1
ATOM 1255 C C . ASP A 1 167 ? 5.736 -4.921 14.548 1.00 92.00 167 ASP A C 1
ATOM 1257 O O . ASP A 1 167 ? 5.564 -4.076 15.436 1.00 92.00 167 ASP A O 1
ATOM 1261 N N . ARG A 1 168 ? 6.771 -5.767 14.550 1.00 92.50 168 ARG A N 1
ATOM 1262 C CA . ARG A 1 168 ? 7.755 -5.885 15.638 1.00 92.50 168 ARG A CA 1
ATOM 1263 C C . ARG A 1 168 ? 9.113 -5.278 15.295 1.00 92.50 168 ARG A C 1
ATOM 1265 O O . ARG A 1 168 ? 10.062 -5.483 16.055 1.00 92.50 168 ARG A O 1
ATOM 1272 N N . ALA A 1 169 ? 9.221 -4.535 14.192 1.00 92.88 169 ALA A N 1
ATOM 1273 C CA . ALA A 1 169 ? 10.485 -3.936 13.782 1.00 92.88 169 ALA A CA 1
ATOM 1274 C C . ALA A 1 169 ? 11.077 -3.040 14.881 1.00 92.88 169 ALA A C 1
ATOM 1276 O O . ALA A 1 169 ? 10.391 -2.187 15.441 1.00 92.88 169 ALA A O 1
ATOM 1277 N N . THR A 1 170 ? 12.370 -3.205 15.167 1.00 92.38 170 THR A N 1
ATOM 1278 C CA . THR A 1 170 ? 13.042 -2.487 16.266 1.00 92.38 170 THR A CA 1
ATOM 1279 C C . THR A 1 170 ? 13.324 -1.020 15.951 1.00 92.38 170 THR A C 1
ATOM 1281 O O . THR A 1 170 ? 13.226 -0.178 16.838 1.00 92.38 170 THR A O 1
ATOM 1284 N N . GLN A 1 171 ? 13.686 -0.713 14.701 1.00 92.25 171 GLN A N 1
ATOM 1285 C CA . GLN A 1 171 ? 14.106 0.630 14.260 1.00 92.25 171 GLN A CA 1
ATOM 1286 C C . GLN A 1 171 ? 13.211 1.213 13.152 1.00 92.25 171 GLN A C 1
ATOM 1288 O O . GLN A 1 171 ? 13.284 2.405 12.869 1.00 92.25 171 GLN A O 1
ATOM 1293 N N . GLY A 1 172 ? 12.350 0.392 12.538 1.00 91.88 172 GLY A N 1
ATOM 1294 C CA . GLY A 1 172 ? 11.543 0.784 11.377 1.00 91.88 172 GLY A CA 1
ATOM 1295 C C . GLY A 1 172 ? 12.369 1.044 10.107 1.00 91.88 172 GLY A C 1
ATOM 1296 O O . GLY A 1 172 ? 13.593 0.955 10.109 1.00 91.88 172 GLY A O 1
ATOM 1297 N N . SER A 1 173 ? 11.688 1.321 8.993 1.00 94.38 173 SER A N 1
ATOM 1298 C CA . SER A 1 173 ? 12.318 1.686 7.715 1.00 94.38 173 SER A CA 1
ATOM 1299 C C . SER A 1 173 ? 11.416 2.648 6.938 1.00 94.38 173 SER A C 1
ATOM 1301 O O . SER A 1 173 ? 10.205 2.414 6.904 1.00 94.38 173 SER A O 1
ATOM 1303 N N . PRO A 1 174 ? 11.964 3.675 6.260 1.00 93.06 174 PRO A N 1
ATOM 1304 C CA . PRO A 1 174 ? 11.201 4.514 5.333 1.00 93.06 174 PRO A CA 1
ATOM 1305 C C . PRO A 1 174 ? 10.516 3.721 4.209 1.00 93.06 174 PRO A C 1
ATOM 1307 O O . PRO A 1 174 ? 9.452 4.121 3.743 1.00 93.06 174 PRO A O 1
ATOM 1310 N N . ALA A 1 175 ? 11.056 2.557 3.826 1.00 95.19 175 ALA A N 1
ATOM 1311 C CA . ALA A 1 175 ? 10.428 1.671 2.842 1.00 95.19 175 ALA A CA 1
ATOM 1312 C C . ALA A 1 175 ? 9.051 1.157 3.306 1.00 95.19 175 ALA A C 1
ATOM 1314 O O . ALA A 1 175 ? 8.212 0.789 2.491 1.00 95.19 175 ALA A O 1
ATOM 1315 N N . LYS A 1 176 ? 8.763 1.190 4.615 1.00 94.06 176 LYS A N 1
ATOM 1316 C CA . LYS A 1 176 ? 7.434 0.869 5.149 1.00 94.06 176 LYS A CA 1
ATOM 1317 C C . LYS A 1 176 ? 6.392 1.964 4.896 1.00 94.06 176 LYS A C 1
ATOM 1319 O O . LYS A 1 176 ? 5.269 1.781 5.335 1.00 94.06 176 LYS A O 1
ATOM 1324 N N . MET A 1 177 ? 6.715 3.076 4.230 1.00 92.31 177 MET A N 1
ATOM 1325 C CA . MET A 1 177 ? 5.727 4.092 3.834 1.00 92.31 177 MET A CA 1
ATOM 1326 C C . MET A 1 177 ? 5.180 3.832 2.425 1.00 92.31 177 MET A C 1
ATOM 1328 O O . MET A 1 177 ? 3.970 3.833 2.221 1.00 92.31 177 MET A O 1
ATOM 1332 N N . ALA A 1 178 ? 6.070 3.595 1.460 1.00 95.75 178 ALA A N 1
ATOM 1333 C CA . ALA A 1 178 ? 5.735 3.225 0.090 1.00 95.75 178 ALA A CA 1
ATOM 1334 C C . ALA A 1 178 ? 6.947 2.560 -0.574 1.00 95.75 178 ALA A C 1
ATOM 1336 O O . ALA A 1 178 ? 8.046 3.109 -0.514 1.00 95.75 178 ALA A O 1
ATOM 1337 N N . TYR A 1 179 ? 6.751 1.405 -1.219 1.00 97.56 179 TYR A N 1
ATOM 1338 C CA . TYR A 1 179 ? 7.844 0.686 -1.875 1.00 97.56 179 TYR A CA 1
ATOM 1339 C C . TYR A 1 179 ? 7.374 -0.030 -3.147 1.00 97.56 179 TYR A C 1
ATOM 1341 O O . TYR A 1 179 ? 7.040 -1.212 -3.150 1.00 97.56 179 TYR A O 1
ATOM 1349 N N . CYS A 1 180 ? 7.294 0.737 -4.235 1.00 98.44 180 CYS A N 1
ATOM 1350 C CA . CYS A 1 180 ? 6.846 0.283 -5.548 1.00 98.44 180 CYS A CA 1
ATOM 1351 C C . CYS A 1 180 ? 7.738 0.885 -6.629 1.00 98.44 180 CYS A C 1
ATOM 1353 O O . CYS A 1 180 ? 7.977 2.095 -6.608 1.00 98.44 180 CYS A O 1
ATOM 1355 N N . ILE A 1 181 ? 8.154 0.078 -7.598 1.00 98.44 181 ILE A N 1
ATOM 1356 C CA . ILE A 1 181 ? 8.837 0.527 -8.814 1.00 98.44 181 ILE A CA 1
ATOM 1357 C C . ILE A 1 181 ? 8.302 -0.216 -10.030 1.00 98.44 181 ILE A C 1
ATOM 1359 O O . ILE A 1 181 ? 7.584 -1.206 -9.892 1.00 98.44 181 ILE A O 1
ATOM 1363 N N . ALA A 1 182 ? 8.674 0.253 -11.212 1.00 98.06 182 ALA A N 1
ATOM 1364 C CA . ALA A 1 182 ? 8.587 -0.539 -12.423 1.00 98.06 182 ALA A CA 1
ATOM 1365 C C . ALA A 1 182 ? 9.941 -1.175 -12.749 1.00 98.06 182 ALA A C 1
ATOM 1367 O O . ALA A 1 182 ? 10.992 -0.648 -12.376 1.00 98.06 182 ALA A O 1
ATOM 1368 N N . GLU A 1 183 ? 9.913 -2.296 -13.460 1.00 95.81 183 GLU A N 1
ATOM 1369 C CA . GLU A 1 183 ? 11.104 -2.817 -14.123 1.00 95.81 183 GLU A CA 1
ATOM 1370 C C . GLU A 1 183 ? 11.505 -1.897 -15.286 1.00 95.81 183 GLU A C 1
ATOM 1372 O O . GLU A 1 183 ? 10.657 -1.433 -16.053 1.00 95.81 183 GLU A O 1
ATOM 1377 N N . ASN A 1 184 ? 12.806 -1.631 -15.436 1.00 94.44 184 ASN A N 1
ATOM 1378 C CA . ASN A 1 184 ? 13.316 -0.809 -16.530 1.00 94.44 184 ASN A CA 1
ATOM 1379 C C . ASN A 1 184 ? 13.592 -1.655 -17.782 1.00 94.44 184 ASN A C 1
ATOM 1381 O O . ASN A 1 184 ? 14.744 -1.870 -18.149 1.00 94.44 184 ASN A O 1
ATOM 1385 N N . GLU A 1 185 ? 12.529 -2.122 -18.443 1.00 90.69 185 GLU A N 1
ATOM 1386 C CA . GLU A 1 185 ? 12.639 -2.928 -19.672 1.00 90.69 185 GLU A CA 1
ATOM 1387 C C . GLU A 1 185 ? 13.446 -2.228 -20.777 1.00 90.69 185 GLU A C 1
ATOM 1389 O O . GLU A 1 185 ? 14.137 -2.887 -21.546 1.00 90.69 185 GLU A O 1
ATOM 1394 N N . ALA A 1 186 ? 13.372 -0.895 -20.859 1.00 87.88 186 ALA A N 1
ATOM 1395 C CA . ALA A 1 186 ? 14.028 -0.122 -21.914 1.00 87.88 186 ALA A CA 1
ATOM 1396 C C . ALA A 1 186 ? 15.563 -0.162 -21.833 1.00 87.88 186 ALA A C 1
ATOM 1398 O O . ALA A 1 186 ? 16.228 -0.004 -22.851 1.00 87.88 186 ALA A O 1
ATOM 1399 N N . GLU A 1 187 ? 16.111 -0.390 -20.639 1.00 89.62 187 GLU A N 1
ATOM 1400 C CA . GLU A 1 187 ? 17.553 -0.476 -20.377 1.00 89.62 187 GLU A CA 1
ATOM 1401 C C . GLU A 1 187 ? 17.943 -1.875 -19.863 1.00 89.62 187 GLU A C 1
ATOM 1403 O O . GLU A 1 187 ? 18.960 -2.033 -19.183 1.00 89.62 187 GLU A O 1
ATOM 1408 N N . ASN A 1 188 ? 17.123 -2.897 -20.137 1.00 87.25 188 ASN A N 1
ATOM 1409 C CA . ASN A 1 188 ? 17.397 -4.264 -19.711 1.00 87.25 188 ASN A CA 1
ATOM 1410 C C . ASN A 1 188 ? 18.554 -4.858 -20.551 1.00 87.25 188 ASN A C 1
ATOM 1412 O O . ASN A 1 188 ? 18.429 -4.941 -21.775 1.00 87.25 188 ASN A O 1
ATOM 1416 N N . PRO A 1 189 ? 19.686 -5.269 -19.938 1.00 88.69 189 PRO A N 1
ATOM 1417 C CA . PRO A 1 189 ? 20.819 -5.836 -20.669 1.00 88.69 189 PRO A CA 1
ATOM 1418 C C . PRO A 1 189 ? 20.628 -7.313 -21.058 1.00 88.69 189 PRO A C 1
ATOM 1420 O O . PRO A 1 189 ? 21.508 -7.878 -21.710 1.00 88.69 189 PRO A O 1
ATOM 1423 N N . TRP A 1 190 ? 19.541 -7.958 -20.625 1.00 85.12 190 TRP A N 1
ATOM 1424 C CA . TRP A 1 190 ? 19.245 -9.368 -20.873 1.00 85.12 190 TRP A CA 1
ATOM 1425 C C . TRP A 1 190 ? 18.229 -9.548 -22.008 1.00 85.12 190 TRP A C 1
ATOM 1427 O O . TRP A 1 190 ? 17.345 -8.715 -22.207 1.00 85.12 190 TRP A O 1
ATOM 1437 N N . GLU A 1 191 ? 18.362 -10.647 -22.757 1.00 77.81 191 GLU A N 1
ATOM 1438 C CA . GLU A 1 191 ? 17.350 -11.060 -23.737 1.00 77.81 191 GLU A CA 1
ATOM 1439 C C . GLU A 1 191 ? 16.080 -11.576 -23.022 1.00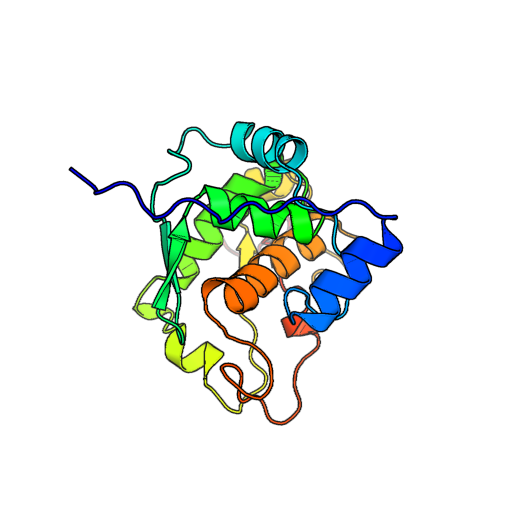 77.81 191 GLU A C 1
ATOM 1441 O O . GLU A 1 191 ? 16.200 -12.073 -21.897 1.00 77.81 191 GLU A O 1
ATOM 1446 N N . PRO A 1 192 ? 14.888 -11.450 -23.646 1.00 68.75 192 PRO A N 1
ATOM 1447 C CA . PRO A 1 192 ? 13.619 -11.921 -23.081 1.00 68.75 192 PRO A CA 1
ATOM 1448 C C . PRO A 1 192 ? 13.572 -13.417 -22.747 1.00 68.75 192 PRO A C 1
ATOM 1450 O O . PRO A 1 192 ? 14.144 -14.223 -23.518 1.00 68.75 192 PRO A O 1
#

Radius of gyration: 16.44 Å; chains: 1; bounding box: 42×40×42 Å

Foldseek 3Di:
DPDQADDDDDDDDDDDLVVVQVVCVVVLLAPPDFFQQLDPVQLVLLPVLDPDDQRDFLAQAADVRFGDGLSNLSSLLRRLVHDSNLSVVLSVVRNVCRPVVVVRLCQLQDQAQDDDAAEAEDPSCVVQVFAPDPPNFHDDRSSQQSSQQSNLSCCCVGHVSGPPTRHNHPPHDPSSRTHYGYHPPVPDPDDD

Secondary structure (DSSP, 8-state):
-PPPPPPPPP----S-HHHHHHHHHHTT-SSSS------HHHHHHHHTT--S-TT-EEEEETTTTEEEEHHHHHHHHHHHT--GGGHHHHHHHHHHHT-GGG-HHHHHH-SS---PPEEE-SHHHHHTT---STTTTSSS-HHHHHHHHHHHHHHHHTT---BTTTB--SS--GGGT--EEE--GGG--S--

Sequence (192 aa):
MSTAGPAAKTFRLDGSYTAINRLYQERGWTDGLPIVPPTDEAVRECLRWTDRDSREVVAVLPPRQGEATVERIAINAVMAGARPEYLPVIITAVEALADPDFNLDSIQATTHPVAPLMIVNGPIARELEINAGYNAFGQGFRANMTIGRAVRLLLMNVGGGLPGTGDRATQGSPAKMAYCIAENEAENPWEP